Protein AF-A0A537PIK3-F1 (afdb_monomer)

Foldseek 3Di:
DLLLVLQLVLLLVLLVLLLVLLLVVLLVLLVVCLVDVVSCVVCVVVLVVLQVPDLLVCLLVLVVVDPLSVSLSVQLNSQLNSLLNVLLNVQQVPDDPVCVPCRPLRSLLSNLVSSLVSSLRSSVSNLSNLCSNLDDDSNRHLSNQLVVCVVVVVVVSNVVSVVSSVVSSVCSNVVSVVVSVVVVVVSVVVVVVPDD

Solvent-accessible surface area (backbone atoms only — not comparable to full-atom values): 9670 Å² total; per-residue (Å²): 107,75,68,58,55,44,7,43,51,45,42,49,51,41,16,52,52,9,29,51,51,9,47,54,52,14,43,53,49,20,55,50,26,73,78,29,65,68,54,31,69,66,48,47,60,56,51,50,51,60,65,70,49,57,60,76,70,47,35,54,56,36,48,73,80,34,60,62,72,57,25,23,27,49,34,1,17,58,55,6,18,47,44,16,20,54,30,24,33,50,24,51,68,71,47,66,88,88,45,78,93,50,48,73,74,67,15,43,67,34,33,39,50,12,45,37,55,11,46,50,33,1,42,51,23,24,39,48,21,33,46,62,62,70,61,89,62,87,81,32,26,37,43,29,51,29,53,53,22,56,78,67,66,38,57,72,60,20,52,53,37,49,52,52,52,52,52,49,49,51,49,45,43,50,52,36,50,48,52,40,50,60,56,47,54,58,45,53,59,58,59,61,74,67,69,130

Mean predicted aligned error: 6.46 Å

Radius of gyration: 19.17 Å; Cα contacts (8 Å, |Δi|>4): 259; chains: 1; bounding box: 60×20×53 Å

Structure (mmCIF, N/CA/C/O backbone):
data_AF-A0A537PIK3-F1
#
_entry.id   AF-A0A537PIK3-F1
#
loop_
_atom_site.group_PDB
_atom_site.id
_atom_site.type_symbol
_atom_site.label_atom_id
_atom_site.label_alt_id
_atom_site.label_comp_id
_atom_site.label_asym_id
_atom_site.label_entity_id
_atom_site.label_seq_id
_atom_site.pdbx_PDB_ins_code
_atom_site.Cartn_x
_atom_site.Cartn_y
_atom_site.Cartn_z
_atom_site.occupancy
_atom_site.B_iso_or_equiv
_atom_site.auth_seq_id
_atom_site.auth_comp_id
_atom_site.auth_asym_id
_atom_site.auth_atom_id
_atom_site.pdbx_PDB_model_num
ATOM 1 N N . TRP A 1 1 ? 5.969 -5.517 -26.245 1.00 77.56 1 TRP A N 1
ATOM 2 C CA . TRP A 1 1 ? 4.793 -6.161 -25.628 1.00 77.56 1 TRP A CA 1
ATOM 3 C C . TRP A 1 1 ? 5.127 -7.204 -24.563 1.00 77.56 1 TRP A C 1
ATOM 5 O O . TRP A 1 1 ? 4.814 -6.901 -23.420 1.00 77.56 1 TRP A O 1
ATOM 15 N N . PRO A 1 2 ? 5.811 -8.336 -24.837 1.00 82.31 2 PRO A N 1
ATOM 16 C CA . PRO A 1 2 ? 6.002 -9.407 -23.840 1.00 82.31 2 PRO A CA 1
ATOM 17 C C . PRO A 1 2 ? 6.752 -8.959 -22.575 1.00 82.31 2 PRO A C 1
ATOM 19 O O . PRO A 1 2 ? 6.420 -9.365 -21.467 1.00 82.31 2 PRO A O 1
ATOM 22 N N . VAL A 1 3 ? 7.724 -8.054 -22.725 1.00 84.62 3 VAL A N 1
ATOM 23 C CA . VAL A 1 3 ? 8.464 -7.496 -21.584 1.00 84.62 3 VAL A CA 1
ATOM 24 C C . VAL A 1 3 ? 7.579 -6.603 -20.706 1.00 84.62 3 VAL A C 1
ATOM 26 O O . VAL A 1 3 ? 7.661 -6.673 -19.488 1.00 84.62 3 VAL A O 1
ATOM 29 N N . LEU A 1 4 ? 6.712 -5.782 -21.308 1.00 86.38 4 LEU A N 1
ATOM 30 C CA . LEU A 1 4 ? 5.833 -4.877 -20.559 1.00 86.38 4 LEU A CA 1
ATOM 31 C C . LEU A 1 4 ? 4.708 -5.636 -19.851 1.00 86.38 4 LEU A C 1
ATOM 33 O O . LEU A 1 4 ? 4.373 -5.289 -18.726 1.00 86.38 4 LEU A O 1
ATOM 37 N N . SER A 1 5 ? 4.153 -6.681 -20.470 1.00 88.00 5 SER A N 1
ATOM 38 C CA . SER A 1 5 ? 3.126 -7.517 -19.839 1.00 88.00 5 SER A CA 1
ATOM 39 C C . SER A 1 5 ? 3.674 -8.320 -18.658 1.00 88.00 5 SER A C 1
ATOM 41 O O . SER A 1 5 ? 2.993 -8.439 -17.644 1.00 88.00 5 SER A O 1
ATOM 43 N N . ALA A 1 6 ? 4.908 -8.829 -18.755 1.00 89.62 6 ALA A N 1
ATOM 44 C CA . ALA A 1 6 ? 5.567 -9.501 -17.636 1.00 89.62 6 ALA A CA 1
ATOM 45 C C . ALA A 1 6 ? 5.815 -8.528 -16.472 1.00 89.62 6 ALA A C 1
ATOM 47 O O . ALA A 1 6 ? 5.437 -8.814 -15.339 1.00 89.62 6 ALA A O 1
ATOM 48 N N . SER A 1 7 ? 6.362 -7.343 -16.763 1.00 90.56 7 SER A N 1
ATOM 49 C CA . SER A 1 7 ? 6.574 -6.293 -15.761 1.00 90.56 7 SER A CA 1
ATOM 50 C C . SER A 1 7 ? 5.269 -5.818 -15.115 1.00 90.56 7 SER A C 1
ATOM 52 O O . SER A 1 7 ? 5.219 -5.637 -13.902 1.00 90.56 7 SER A O 1
ATOM 54 N N . LEU A 1 8 ? 4.199 -5.671 -15.902 1.00 92.19 8 LEU A N 1
ATOM 55 C CA . LEU A 1 8 ? 2.862 -5.343 -15.403 1.00 92.19 8 LEU A CA 1
ATOM 56 C C . LEU A 1 8 ? 2.370 -6.384 -14.399 1.00 92.19 8 LEU A C 1
ATOM 58 O O . LEU A 1 8 ? 1.875 -6.022 -13.335 1.00 92.19 8 LEU A O 1
ATOM 62 N N . LEU A 1 9 ? 2.520 -7.666 -14.727 1.00 92.69 9 LEU A N 1
ATOM 63 C CA . LEU A 1 9 ? 2.082 -8.759 -13.868 1.00 92.69 9 LEU A CA 1
ATOM 64 C C . LEU A 1 9 ? 2.849 -8.769 -12.540 1.00 92.69 9 LEU A C 1
ATOM 66 O O . LEU A 1 9 ? 2.230 -8.951 -11.495 1.00 92.69 9 LEU A O 1
ATOM 70 N N . VAL A 1 10 ? 4.159 -8.508 -12.559 1.00 92.38 10 VAL A N 1
ATOM 71 C CA . VAL A 1 10 ? 4.973 -8.398 -11.335 1.00 92.38 10 VAL A CA 1
ATOM 72 C C . VAL A 1 10 ? 4.474 -7.263 -10.438 1.00 92.38 10 VAL A C 1
ATOM 74 O O . VAL A 1 10 ? 4.205 -7.493 -9.256 1.00 92.38 10 VAL A O 1
ATOM 77 N N . THR A 1 11 ? 4.300 -6.060 -10.993 1.00 93.94 11 THR A N 1
ATOM 78 C CA . THR A 1 11 ? 3.819 -4.897 -10.230 1.00 93.94 11 THR A CA 1
ATOM 79 C C . THR A 1 11 ? 2.418 -5.142 -9.681 1.00 93.94 11 THR A C 1
ATOM 81 O O . THR A 1 11 ? 2.151 -4.867 -8.510 1.00 93.94 11 THR A O 1
ATOM 84 N N . LEU A 1 12 ? 1.526 -5.707 -10.498 1.00 95.06 12 LEU A N 1
ATOM 85 C CA . LEU A 1 12 ? 0.156 -6.011 -10.103 1.00 95.06 12 LEU A CA 1
ATOM 86 C C . LEU A 1 12 ? 0.114 -7.046 -8.974 1.00 95.06 12 LEU A C 1
ATOM 88 O O . LEU A 1 12 ? -0.538 -6.802 -7.961 1.00 95.06 12 LEU A O 1
ATOM 92 N N . LEU A 1 13 ? 0.822 -8.171 -9.111 1.00 95.12 13 LEU A N 1
ATOM 93 C CA . LEU A 1 13 ? 0.855 -9.208 -8.077 1.00 95.12 13 LEU A CA 1
ATOM 94 C C . LEU A 1 13 ? 1.421 -8.671 -6.766 1.00 95.12 13 LEU A C 1
ATOM 96 O O . LEU A 1 13 ? 0.813 -8.878 -5.719 1.00 95.12 13 LEU A O 1
ATOM 100 N N . THR A 1 14 ? 2.534 -7.939 -6.822 1.00 94.69 14 THR A N 1
ATOM 101 C CA . THR A 1 14 ? 3.166 -7.388 -5.615 1.00 94.69 14 THR A CA 1
ATOM 102 C C . THR A 1 14 ? 2.252 -6.374 -4.927 1.00 94.69 14 THR A C 1
ATOM 104 O O . THR A 1 14 ? 2.100 -6.397 -3.706 1.00 94.69 14 THR A O 1
ATOM 107 N N . THR A 1 15 ? 1.571 -5.534 -5.712 1.00 96.38 15 THR A N 1
ATOM 108 C CA . THR A 1 15 ? 0.577 -4.576 -5.208 1.00 96.38 15 THR A CA 1
ATOM 109 C C . THR A 1 15 ? -0.588 -5.289 -4.523 1.00 96.38 15 THR A C 1
ATOM 111 O O . THR A 1 15 ? -0.956 -4.931 -3.406 1.00 96.38 15 THR A O 1
ATOM 114 N N . LEU A 1 16 ? -1.156 -6.317 -5.161 1.00 96.69 16 LEU A N 1
ATOM 115 C CA . LEU A 1 16 ? -2.283 -7.075 -4.614 1.00 96.69 16 LEU A CA 1
ATOM 116 C C . LEU A 1 16 ? -1.895 -7.871 -3.364 1.00 96.69 16 LEU A C 1
ATOM 118 O O . LEU A 1 16 ? -2.670 -7.919 -2.412 1.00 96.69 16 LEU A O 1
ATOM 122 N N . GLN A 1 17 ? -0.699 -8.460 -3.333 1.00 97.50 17 GLN A N 1
ATOM 123 C CA . GLN A 1 17 ? -0.176 -9.147 -2.152 1.00 97.50 17 GLN A CA 1
ATOM 124 C C . GLN A 1 17 ? 0.041 -8.171 -0.992 1.00 97.50 17 GLN A C 1
ATOM 126 O O . GLN A 1 17 ? -0.410 -8.439 0.121 1.00 97.50 17 GLN A O 1
ATOM 131 N N . GLY A 1 18 ? 0.670 -7.020 -1.250 1.00 97.56 18 GLY A N 1
ATOM 132 C CA . GLY A 1 18 ? 0.888 -5.986 -0.235 1.00 97.56 18 GLY A CA 1
ATOM 133 C C . GLY A 1 18 ? -0.430 -5.461 0.328 1.00 97.56 18 GLY A C 1
ATOM 134 O O . GLY A 1 18 ? -0.598 -5.372 1.543 1.00 97.56 18 GLY A O 1
ATOM 135 N N . LEU A 1 19 ? -1.402 -5.215 -0.550 1.00 96.81 19 LEU A N 1
ATOM 136 C CA . LEU A 1 19 ? -2.760 -4.827 -0.187 1.00 96.81 19 LEU A CA 1
ATOM 137 C C . LEU A 1 19 ? -3.478 -5.901 0.640 1.00 96.81 19 LEU A C 1
ATOM 139 O O . LEU A 1 19 ? -4.123 -5.566 1.628 1.00 96.81 19 LEU A O 1
ATOM 143 N N . ALA A 1 20 ? -3.373 -7.180 0.273 1.00 97.12 20 ALA A N 1
ATOM 144 C CA . ALA A 1 20 ? -4.000 -8.273 1.016 1.00 97.12 20 ALA A CA 1
ATOM 145 C C . ALA A 1 20 ? -3.404 -8.418 2.427 1.00 97.12 20 ALA A C 1
ATOM 147 O O . ALA A 1 20 ? -4.143 -8.566 3.402 1.00 97.12 20 ALA A O 1
ATOM 148 N N . LEU A 1 21 ? -2.078 -8.305 2.551 1.00 97.81 21 LEU A N 1
ATOM 149 C CA . LEU A 1 21 ? -1.392 -8.291 3.845 1.00 97.81 21 LEU A CA 1
ATOM 150 C C . LEU A 1 21 ? -1.773 -7.057 4.675 1.00 97.81 21 LEU A C 1
ATOM 152 O O . LEU A 1 21 ? -1.946 -7.160 5.889 1.00 97.81 21 LEU A O 1
ATOM 156 N N . ALA A 1 22 ? -1.931 -5.898 4.034 1.00 96.81 22 ALA A N 1
ATOM 157 C CA . ALA A 1 22 ? -2.318 -4.655 4.693 1.00 96.81 22 ALA A CA 1
ATOM 158 C C . ALA A 1 22 ? -3.767 -4.719 5.178 1.00 96.81 22 ALA A C 1
ATOM 160 O O . ALA A 1 22 ? -4.051 -4.327 6.307 1.00 96.81 22 ALA A O 1
ATOM 161 N N . ALA A 1 23 ? -4.661 -5.280 4.361 1.00 95.38 23 ALA A N 1
ATOM 162 C CA . ALA A 1 23 ? -6.042 -5.560 4.718 1.00 95.38 23 ALA A CA 1
ATOM 163 C C . ALA A 1 23 ? -6.105 -6.478 5.944 1.00 95.38 23 ALA A C 1
ATOM 165 O O . ALA A 1 23 ? -6.677 -6.104 6.964 1.00 95.38 23 ALA A O 1
ATOM 166 N N . GLY A 1 24 ? -5.464 -7.649 5.875 1.00 95.19 24 GLY A N 1
ATOM 167 C CA . GLY A 1 24 ? -5.465 -8.619 6.970 1.00 95.19 24 GLY A CA 1
ATOM 168 C C . GLY A 1 24 ? -4.851 -8.061 8.255 1.00 95.19 24 GLY A C 1
ATOM 169 O O . GLY A 1 24 ? -5.490 -8.092 9.306 1.00 95.19 24 GLY A O 1
ATOM 170 N N . GLY A 1 25 ? -3.640 -7.507 8.172 1.00 94.69 25 GLY A N 1
ATOM 171 C CA . GLY A 1 25 ? -2.924 -6.972 9.331 1.00 94.69 25 GLY A CA 1
ATOM 172 C C . GLY A 1 25 ? -3.584 -5.727 9.927 1.00 94.69 25 GLY A C 1
ATOM 173 O O . GLY A 1 25 ? -3.728 -5.635 11.144 1.00 94.69 25 GLY A O 1
ATOM 174 N N . GLY A 1 26 ? -4.017 -4.786 9.085 1.00 94.25 26 GLY A N 1
ATOM 175 C CA . GLY A 1 26 ? -4.655 -3.543 9.520 1.00 94.25 26 GLY A CA 1
ATOM 176 C C . GLY A 1 26 ? -6.010 -3.789 10.178 1.00 94.25 26 GLY A C 1
ATOM 177 O O . GLY A 1 26 ? -6.278 -3.238 11.242 1.00 94.25 26 GLY A O 1
ATOM 178 N N . ILE A 1 27 ? -6.837 -4.672 9.604 1.00 92.88 27 ILE A N 1
ATOM 179 C CA . ILE A 1 27 ? -8.132 -5.047 10.191 1.00 92.88 27 ILE A CA 1
ATOM 180 C C . ILE A 1 27 ? -7.932 -5.801 11.508 1.00 92.88 27 ILE A C 1
ATOM 182 O O . ILE A 1 27 ? -8.593 -5.486 12.496 1.00 92.88 27 ILE A O 1
ATOM 186 N N . ALA A 1 28 ? -7.016 -6.775 11.548 1.00 91.94 28 ALA A N 1
ATOM 187 C CA . ALA A 1 28 ? -6.745 -7.538 12.765 1.00 91.94 28 ALA A CA 1
ATOM 188 C C . ALA A 1 28 ? -6.270 -6.631 13.911 1.00 91.94 28 ALA A C 1
ATOM 190 O O . ALA A 1 28 ? -6.763 -6.746 15.034 1.00 91.94 28 ALA A O 1
ATOM 191 N N . LEU A 1 29 ? -5.360 -5.695 13.623 1.00 91.44 29 LEU A N 1
ATOM 192 C CA . LEU A 1 29 ? -4.857 -4.767 14.629 1.00 91.44 29 LEU A CA 1
ATOM 193 C C . LEU A 1 29 ? -5.918 -3.738 15.056 1.00 91.44 29 LEU A C 1
ATOM 195 O O . LEU A 1 29 ? -6.024 -3.448 16.243 1.00 91.44 29 LEU A O 1
ATOM 199 N N . ALA A 1 30 ? -6.758 -3.253 14.137 1.00 90.69 30 ALA A N 1
ATOM 200 C CA . ALA A 1 30 ? -7.882 -2.375 14.473 1.00 90.69 30 ALA A CA 1
ATOM 201 C C . ALA A 1 30 ? -8.886 -3.049 15.424 1.00 90.69 30 ALA A C 1
ATOM 203 O O . ALA A 1 30 ? -9.362 -2.440 16.381 1.00 90.69 30 ALA A O 1
ATOM 204 N N . ILE A 1 31 ? -9.177 -4.334 15.195 1.00 88.50 31 ILE A N 1
ATOM 205 C CA . ILE A 1 31 ? -10.024 -5.137 16.087 1.00 88.50 31 ILE A CA 1
ATOM 206 C C . ILE A 1 31 ? -9.378 -5.284 17.473 1.00 88.50 31 ILE A C 1
ATOM 208 O O . ILE A 1 31 ? -10.086 -5.270 18.481 1.00 88.50 31 ILE A O 1
ATOM 212 N N . LEU A 1 32 ? -8.049 -5.412 17.541 1.00 88.56 32 LEU A N 1
ATOM 213 C CA . LEU A 1 32 ? -7.320 -5.459 18.809 1.00 88.56 32 LEU A CA 1
ATOM 214 C C . LEU A 1 32 ? -7.350 -4.106 19.543 1.00 88.56 32 LEU A C 1
ATOM 216 O O . LEU A 1 32 ? -7.489 -4.089 20.764 1.00 88.56 32 LEU A O 1
ATOM 220 N N . PHE A 1 33 ? -7.271 -2.986 18.814 1.00 89.00 33 PHE A N 1
ATOM 221 C CA . PHE A 1 33 ? -7.379 -1.634 19.382 1.00 89.00 33 PHE A CA 1
ATOM 222 C C . PHE A 1 33 ? -8.754 -1.394 20.000 1.00 89.00 33 PHE A C 1
ATOM 224 O O . PHE A 1 33 ? -8.828 -0.923 21.130 1.00 89.00 33 PHE A O 1
ATOM 231 N N . ASN A 1 34 ? -9.827 -1.806 19.315 1.00 85.62 34 ASN A N 1
ATOM 232 C CA . ASN A 1 34 ? -11.184 -1.717 19.860 1.00 85.62 34 ASN A CA 1
ATOM 233 C C . ASN A 1 34 ? -11.304 -2.484 21.195 1.00 85.62 34 ASN A C 1
ATOM 235 O O . ASN A 1 34 ? -11.843 -1.969 22.170 1.00 85.62 34 ASN A O 1
ATOM 239 N N . GLN A 1 35 ? -10.722 -3.684 21.287 1.00 85.75 35 GLN A N 1
ATOM 240 C CA . GLN A 1 35 ? -10.798 -4.493 22.510 1.00 85.75 35 GLN A CA 1
ATOM 241 C C . GLN A 1 35 ? -10.006 -3.919 23.694 1.00 85.75 35 GLN A C 1
ATOM 243 O O . GLN A 1 35 ? -10.331 -4.221 24.842 1.00 85.75 35 GLN A O 1
ATOM 248 N N . SER A 1 36 ? -8.955 -3.128 23.455 1.00 87.06 36 SER A N 1
ATOM 249 C CA . SER A 1 36 ? -8.110 -2.595 24.525 1.00 87.06 36 SER A CA 1
ATOM 250 C C . SER A 1 36 ? -7.565 -1.210 24.201 1.00 87.06 36 SER A C 1
ATOM 252 O O . SER A 1 36 ? -6.616 -1.054 23.428 1.00 87.06 36 SER A O 1
ATOM 254 N N . ARG A 1 37 ? -8.076 -0.208 24.927 1.00 84.50 37 ARG A N 1
ATOM 255 C CA . ARG A 1 37 ? -7.582 1.177 24.859 1.00 84.50 37 ARG A CA 1
ATOM 256 C C . ARG A 1 37 ? -6.090 1.285 25.180 1.00 84.50 37 ARG A C 1
ATOM 258 O O . ARG A 1 37 ? -5.409 2.135 24.624 1.00 84.50 37 ARG A O 1
ATOM 265 N N . LEU A 1 38 ? -5.552 0.418 26.044 1.00 88.69 38 LEU A N 1
ATOM 266 C CA . LEU A 1 38 ? -4.115 0.413 26.352 1.00 88.69 38 LEU A CA 1
ATOM 267 C C . LEU A 1 38 ? -3.274 -0.005 25.144 1.00 88.69 38 LEU A C 1
ATOM 269 O O . LEU A 1 38 ? -2.219 0.581 24.901 1.00 88.69 38 LEU A O 1
ATOM 273 N N . VAL A 1 39 ? -3.739 -0.998 24.382 1.00 89.50 39 VAL A N 1
ATOM 274 C CA . VAL A 1 39 ? -3.049 -1.450 23.168 1.00 89.50 39 VAL A CA 1
ATOM 275 C C . VAL A 1 39 ? -3.133 -0.375 22.092 1.00 89.50 39 VAL A C 1
ATOM 277 O O . VAL A 1 39 ? -2.117 -0.074 21.469 1.00 89.50 39 VAL A O 1
ATOM 280 N N . GLU A 1 40 ? -4.302 0.247 21.930 1.00 90.38 40 GLU A N 1
ATOM 281 C CA . GLU A 1 40 ? -4.490 1.389 21.033 1.00 90.38 40 GLU A CA 1
ATOM 282 C C . GLU A 1 40 ? -3.513 2.522 21.370 1.00 90.38 40 GLU A C 1
ATOM 284 O O . GLU A 1 40 ? -2.681 2.873 20.536 1.00 90.38 40 GLU A O 1
ATOM 289 N N . TYR A 1 41 ? -3.516 3.035 22.605 1.00 89.50 41 TYR A N 1
ATOM 290 C CA . TYR A 1 41 ? -2.621 4.128 23.004 1.00 89.50 41 TYR A CA 1
ATOM 291 C C . TYR A 1 41 ? -1.134 3.786 22.852 1.00 89.50 41 TYR A C 1
ATOM 293 O O . TYR A 1 41 ? -0.336 4.667 22.537 1.00 89.50 41 TYR A O 1
ATOM 301 N N . SER A 1 42 ? -0.760 2.521 23.055 1.00 92.50 42 SER A N 1
ATOM 302 C CA . SER A 1 42 ? 0.639 2.086 22.975 1.00 92.50 42 SER A CA 1
ATOM 303 C C . SER A 1 42 ? 1.114 1.893 21.535 1.00 92.50 42 SER A C 1
ATOM 305 O O . SER A 1 42 ? 2.245 2.247 21.215 1.00 92.50 42 SER A O 1
ATOM 307 N N . LEU A 1 43 ? 0.277 1.330 20.657 1.00 90.75 43 LEU A N 1
ATOM 308 C CA . LEU A 1 43 ? 0.665 0.963 19.290 1.00 90.75 43 LEU A CA 1
ATOM 309 C C . LEU A 1 43 ? 0.335 2.034 18.243 1.00 90.75 43 LEU A C 1
ATOM 311 O O . LEU A 1 43 ? 1.004 2.101 17.209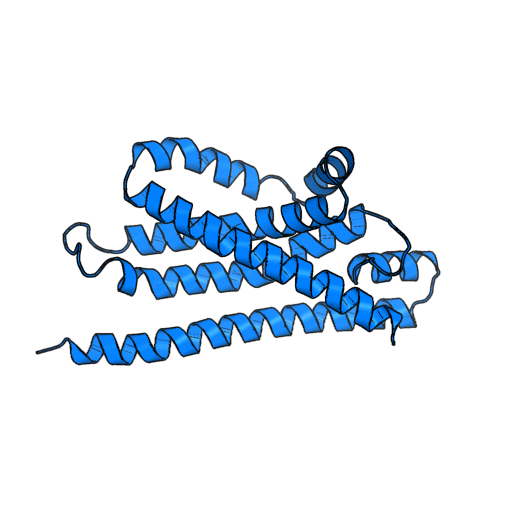 1.00 90.75 43 LEU A O 1
ATOM 315 N N . TYR A 1 44 ? -0.648 2.898 18.503 1.00 88.06 44 TYR A N 1
ATOM 316 C CA . TYR A 1 44 ? -1.047 3.960 17.578 1.00 88.06 44 TYR A CA 1
ATOM 317 C C . TYR A 1 44 ? 0.102 4.917 17.197 1.00 88.06 44 TYR A C 1
ATOM 319 O O . TYR A 1 44 ? 0.252 5.197 16.005 1.00 88.06 44 TYR A O 1
ATOM 327 N N . PRO A 1 45 ? 0.985 5.360 18.121 1.00 91.12 45 PRO A N 1
ATOM 328 C CA . PRO A 1 45 ? 2.132 6.196 17.763 1.00 91.12 45 PRO A CA 1
ATOM 329 C C . PRO A 1 45 ? 3.060 5.543 16.732 1.00 91.12 45 PRO A C 1
ATOM 331 O O . PRO A 1 45 ? 3.510 6.209 15.803 1.00 91.12 45 PRO A O 1
ATOM 334 N N . TYR A 1 46 ? 3.304 4.233 16.838 1.00 90.69 46 TYR A N 1
ATOM 335 C CA . TYR A 1 46 ? 4.142 3.506 15.881 1.00 90.69 46 TYR A CA 1
ATOM 336 C C . TYR A 1 46 ? 3.501 3.436 14.493 1.00 90.69 46 TYR A C 1
ATOM 338 O O . TYR A 1 46 ? 4.197 3.597 13.490 1.00 90.69 46 TYR A O 1
ATOM 346 N N . ALA A 1 47 ? 2.178 3.261 14.422 1.00 88.25 47 ALA A N 1
ATOM 347 C CA . ALA A 1 47 ? 1.452 3.299 13.155 1.00 88.25 47 ALA A CA 1
ATOM 348 C C . ALA A 1 47 ? 1.550 4.682 12.482 1.00 88.25 47 ALA A C 1
ATOM 350 O O . ALA A 1 47 ? 1.754 4.766 11.271 1.00 88.25 47 ALA A O 1
ATOM 351 N N . VAL A 1 48 ? 1.470 5.764 13.264 1.00 89.50 48 VAL A N 1
ATOM 352 C CA . VAL A 1 48 ? 1.645 7.137 12.762 1.00 89.50 48 VAL A CA 1
ATOM 353 C C . VAL A 1 48 ? 3.079 7.381 12.286 1.00 89.50 48 VAL A C 1
ATOM 355 O O . VAL A 1 48 ? 3.268 7.925 11.200 1.00 89.50 48 VAL A O 1
ATOM 358 N N . ILE A 1 49 ? 4.091 6.948 13.044 1.00 91.75 49 ILE A N 1
ATOM 359 C CA . ILE A 1 49 ? 5.505 7.060 12.639 1.00 91.75 49 ILE A CA 1
ATOM 360 C C . ILE A 1 49 ? 5.727 6.369 11.292 1.00 91.75 49 ILE A C 1
ATOM 362 O O . ILE A 1 49 ? 6.355 6.939 10.397 1.00 91.75 49 ILE A O 1
ATOM 366 N N . LEU A 1 50 ? 5.173 5.167 11.130 1.00 87.31 50 LEU A N 1
ATOM 367 C CA . LEU A 1 50 ? 5.280 4.402 9.894 1.00 87.31 50 LEU A CA 1
ATOM 368 C C . LEU A 1 50 ? 4.652 5.141 8.695 1.00 87.31 50 LEU A C 1
ATOM 370 O O . LEU A 1 50 ? 5.218 5.114 7.607 1.00 87.31 50 LEU A O 1
ATOM 374 N N . GLN A 1 51 ? 3.530 5.839 8.901 1.00 88.38 51 GLN A N 1
ATOM 375 C CA . GLN A 1 51 ? 2.848 6.624 7.864 1.00 88.38 51 GLN A CA 1
ATOM 376 C C . GLN A 1 51 ? 3.569 7.932 7.508 1.00 88.38 51 GLN A C 1
ATOM 378 O O . GLN A 1 51 ? 3.557 8.351 6.350 1.00 88.38 51 GLN A O 1
ATOM 383 N N . VAL A 1 52 ? 4.135 8.617 8.502 1.00 91.00 52 VAL A N 1
ATOM 384 C CA . VAL A 1 52 ? 4.807 9.912 8.301 1.00 91.00 52 VAL A CA 1
ATOM 385 C C . VAL A 1 52 ? 6.187 9.722 7.676 1.00 91.00 52 VAL A C 1
ATOM 387 O O . VAL A 1 52 ? 6.665 10.604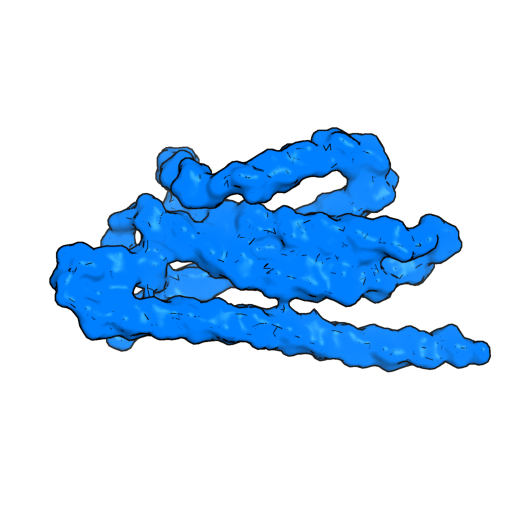 6.962 1.00 91.00 52 VAL A O 1
ATOM 390 N N . THR A 1 53 ? 6.824 8.572 7.906 1.00 92.50 53 THR A N 1
ATOM 391 C CA . THR A 1 53 ? 8.135 8.281 7.327 1.00 92.50 53 THR A CA 1
ATOM 392 C C . THR A 1 53 ? 8.002 8.078 5.811 1.00 92.50 53 THR A C 1
ATOM 394 O O . THR A 1 53 ? 7.306 7.160 5.374 1.00 92.50 53 THR A O 1
ATOM 397 N N . PRO A 1 54 ? 8.666 8.896 4.971 1.00 93.25 54 PRO A N 1
ATOM 398 C CA . PRO A 1 54 ? 8.527 8.793 3.524 1.00 93.25 54 PRO A CA 1
ATOM 399 C C . PRO A 1 54 ? 8.998 7.432 3.009 1.00 93.25 54 PRO A C 1
ATOM 401 O O . PRO A 1 54 ? 10.160 7.059 3.187 1.00 93.25 54 PRO A O 1
ATOM 404 N N . ILE A 1 55 ? 8.127 6.711 2.296 1.00 92.88 55 ILE A N 1
ATOM 405 C CA . ILE A 1 55 ? 8.466 5.373 1.791 1.00 92.88 55 ILE A CA 1
ATOM 406 C C . ILE A 1 55 ? 9.661 5.390 0.831 1.00 92.88 55 ILE A C 1
ATOM 408 O O . ILE A 1 55 ? 10.451 4.453 0.809 1.00 92.88 55 ILE A O 1
ATOM 412 N N . VAL A 1 56 ? 9.853 6.492 0.099 1.00 92.19 56 VAL A N 1
ATOM 413 C CA . VAL A 1 56 ? 11.013 6.697 -0.781 1.00 92.19 56 VAL A CA 1
ATOM 414 C C . VAL A 1 56 ? 12.343 6.706 -0.024 1.00 92.19 56 VAL A C 1
ATOM 416 O O . VAL A 1 56 ? 13.355 6.293 -0.579 1.00 92.19 56 VAL A O 1
ATOM 419 N N . ALA A 1 57 ? 12.343 7.119 1.246 1.00 92.94 57 ALA A N 1
ATOM 420 C CA . ALA A 1 57 ? 13.528 7.086 2.099 1.00 92.94 57 ALA A CA 1
ATOM 421 C C . ALA A 1 57 ? 13.744 5.701 2.734 1.00 92.94 57 ALA A C 1
ATOM 423 O O . ALA A 1 57 ? 14.883 5.285 2.931 1.00 92.94 57 ALA A O 1
ATOM 424 N N . ILE A 1 58 ? 12.663 4.970 3.029 1.00 92.06 58 ILE A N 1
ATOM 425 C CA . ILE A 1 58 ? 12.725 3.630 3.634 1.00 92.06 58 ILE A CA 1
ATOM 426 C C . ILE A 1 58 ? 13.088 2.551 2.603 1.00 92.06 58 ILE A C 1
ATOM 428 O O . ILE A 1 58 ? 13.826 1.622 2.928 1.00 92.06 58 ILE A O 1
ATOM 432 N N . ALA A 1 59 ? 12.582 2.647 1.371 1.00 93.00 59 ALA A N 1
ATOM 433 C CA . ALA A 1 59 ? 12.717 1.591 0.369 1.00 93.00 59 ALA A CA 1
ATOM 434 C C . ALA A 1 59 ? 14.177 1.153 0.111 1.00 93.00 59 ALA A C 1
ATOM 436 O O . ALA A 1 59 ? 14.425 -0.055 0.123 1.00 93.00 59 ALA A O 1
ATOM 437 N N . PRO A 1 60 ? 15.165 2.065 -0.036 1.00 91.56 60 PRO A N 1
ATOM 438 C CA . PRO A 1 60 ? 16.569 1.676 -0.177 1.00 91.56 60 PRO A CA 1
ATOM 439 C C . PRO A 1 60 ? 17.112 0.912 1.034 1.00 91.56 60 PRO A C 1
ATOM 441 O O . PRO A 1 60 ? 17.859 -0.045 0.863 1.00 91.56 60 PRO A O 1
ATOM 444 N N . LEU A 1 61 ? 16.717 1.290 2.255 1.00 93.50 61 LEU A N 1
ATOM 445 C CA . LEU A 1 61 ? 17.134 0.581 3.466 1.00 93.50 61 LEU A CA 1
ATOM 446 C C . LEU A 1 61 ? 16.572 -0.840 3.479 1.00 93.50 61 LEU A C 1
ATOM 448 O O . LEU A 1 61 ? 17.311 -1.788 3.723 1.00 93.50 61 LEU A O 1
ATOM 452 N N . LEU A 1 62 ? 15.289 -1.013 3.147 1.00 94.06 62 LEU A N 1
ATOM 453 C CA . LEU A 1 62 ? 14.689 -2.347 3.064 1.00 94.06 62 LEU A CA 1
ATOM 454 C C . LEU A 1 62 ? 15.404 -3.227 2.035 1.00 94.06 62 LEU A C 1
ATOM 456 O O . LEU A 1 62 ? 15.607 -4.402 2.304 1.00 94.06 62 LEU A O 1
ATOM 460 N N . LEU A 1 63 ? 15.847 -2.670 0.908 1.00 91.50 63 LEU A N 1
ATOM 461 C CA . LEU A 1 63 ? 16.602 -3.407 -0.113 1.00 91.50 63 LEU A CA 1
ATOM 462 C C . LEU A 1 63 ? 18.003 -3.852 0.340 1.00 91.50 63 LEU A C 1
ATOM 464 O O . LEU A 1 63 ? 18.547 -4.789 -0.238 1.00 91.50 63 LEU A O 1
ATOM 468 N N . ILE A 1 64 ? 18.584 -3.213 1.361 1.00 92.88 64 ILE A N 1
ATOM 469 C CA . ILE A 1 64 ? 19.855 -3.644 1.965 1.00 92.88 64 ILE A CA 1
ATOM 470 C C . ILE A 1 64 ? 19.636 -4.869 2.862 1.00 92.88 64 ILE A C 1
ATOM 472 O O . ILE A 1 64 ? 20.457 -5.784 2.871 1.00 92.88 64 ILE A O 1
ATOM 476 N N . TYR A 1 65 ? 18.540 -4.887 3.625 1.00 94.31 65 TYR A N 1
ATOM 477 C CA . TYR A 1 65 ? 18.290 -5.913 4.645 1.00 94.31 65 TYR A CA 1
ATOM 478 C C . TYR A 1 65 ? 17.419 -7.082 4.165 1.00 94.31 65 TYR A C 1
ATOM 480 O O . TYR A 1 65 ? 17.468 -8.160 4.755 1.00 94.31 65 TYR A O 1
ATOM 488 N N . LEU A 1 66 ? 16.604 -6.884 3.128 1.00 93.75 66 LEU A N 1
ATOM 489 C CA . LEU A 1 66 ? 15.639 -7.858 2.620 1.00 93.75 66 LEU A CA 1
ATOM 490 C C . LEU A 1 66 ? 15.919 -8.192 1.152 1.00 93.75 66 LEU A C 1
ATOM 492 O O . LEU A 1 66 ? 16.382 -7.341 0.390 1.00 93.75 66 LEU A O 1
ATOM 496 N N . PRO A 1 67 ? 15.554 -9.405 0.702 1.00 91.56 67 PRO A N 1
ATOM 497 C CA . PRO A 1 67 ? 15.565 -9.714 -0.718 1.00 91.56 67 PRO A CA 1
ATOM 498 C C . PRO A 1 67 ? 14.581 -8.800 -1.457 1.00 91.56 67 PRO A C 1
ATOM 500 O O . PRO A 1 67 ? 13.516 -8.465 -0.936 1.00 91.56 67 PRO A O 1
ATOM 503 N N . GLN A 1 68 ? 14.907 -8.447 -2.701 1.00 89.12 68 GLN A N 1
ATOM 504 C CA . GLN A 1 68 ? 14.177 -7.442 -3.480 1.00 89.12 68 GLN A CA 1
ATOM 505 C C . GLN A 1 68 ? 12.653 -7.636 -3.476 1.00 89.12 68 GLN A C 1
ATOM 507 O O . GLN A 1 68 ? 11.916 -6.685 -3.236 1.00 89.12 6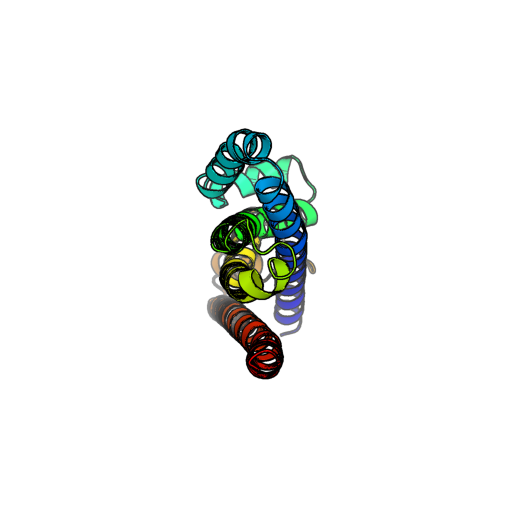8 GLN A O 1
ATOM 512 N N . GLN A 1 69 ? 12.173 -8.861 -3.705 1.00 90.06 69 GLN A N 1
ATOM 513 C CA . GLN A 1 69 ? 10.734 -9.150 -3.725 1.00 90.06 69 GLN A CA 1
ATOM 514 C C . GLN A 1 69 ? 10.071 -8.838 -2.376 1.00 90.06 69 GLN A C 1
ATOM 516 O O . GLN A 1 69 ? 9.008 -8.224 -2.340 1.00 90.06 69 GLN A O 1
ATOM 521 N N . ALA A 1 70 ? 10.722 -9.198 -1.266 1.00 93.75 70 ALA A N 1
ATOM 522 C CA . ALA A 1 70 ? 10.220 -8.912 0.073 1.00 93.75 70 ALA A CA 1
ATOM 523 C C . ALA A 1 70 ? 10.294 -7.416 0.404 1.00 93.75 70 ALA A C 1
ATOM 525 O O . ALA A 1 70 ? 9.379 -6.900 1.036 1.00 93.75 70 ALA A O 1
ATOM 526 N N . ALA A 1 71 ? 11.331 -6.706 -0.050 1.00 94.12 71 ALA A N 1
ATOM 527 C CA . ALA A 1 71 ? 11.452 -5.262 0.146 1.00 94.12 71 ALA A CA 1
ATOM 528 C C . ALA A 1 71 ? 10.342 -4.485 -0.585 1.00 94.12 71 ALA A C 1
ATOM 530 O O . ALA A 1 71 ? 9.701 -3.622 0.015 1.00 94.12 71 ALA A O 1
ATOM 531 N N . VAL A 1 72 ? 10.064 -4.820 -1.852 1.00 94.44 72 VAL A N 1
ATOM 532 C CA . VAL A 1 72 ? 8.976 -4.193 -2.628 1.00 94.44 72 VAL A CA 1
ATOM 533 C C . VAL A 1 72 ? 7.615 -4.521 -2.014 1.00 94.44 72 VAL A C 1
ATOM 535 O O . VAL A 1 72 ? 6.791 -3.622 -1.830 1.00 94.44 72 VAL A O 1
ATOM 538 N N . LEU A 1 73 ? 7.396 -5.782 -1.628 1.00 96.06 73 LEU A N 1
ATOM 539 C CA . LEU A 1 73 ? 6.178 -6.208 -0.940 1.00 96.06 73 LEU A CA 1
ATOM 540 C C . LEU A 1 73 ? 5.985 -5.474 0.393 1.00 96.06 73 LEU A C 1
ATOM 542 O O . LEU A 1 73 ? 4.887 -4.997 0.675 1.00 96.06 73 LEU A O 1
ATOM 546 N N . ALA A 1 74 ? 7.047 -5.345 1.192 1.00 96.19 74 ALA A N 1
ATOM 547 C CA . ALA A 1 74 ? 7.023 -4.616 2.454 1.00 96.19 74 ALA A CA 1
ATOM 548 C C . ALA A 1 74 ? 6.682 -3.140 2.234 1.00 96.19 74 ALA A C 1
ATOM 550 O O . ALA A 1 74 ? 5.882 -2.593 2.984 1.00 96.19 74 ALA A O 1
ATOM 551 N N . CYS A 1 75 ? 7.208 -2.508 1.182 1.00 95.81 75 CYS A N 1
ATOM 552 C CA . CYS A 1 75 ? 6.857 -1.127 0.860 1.00 95.81 75 CYS A CA 1
ATOM 553 C C . CYS A 1 75 ? 5.380 -0.976 0.489 1.00 95.81 75 CYS A C 1
ATOM 555 O O . CYS A 1 75 ? 4.704 -0.094 1.014 1.00 95.81 75 CYS A O 1
ATOM 557 N N . ALA A 1 76 ? 4.861 -1.851 -0.376 1.00 96.88 76 ALA A N 1
ATOM 558 C CA . ALA A 1 76 ? 3.442 -1.858 -0.728 1.00 96.88 76 ALA A CA 1
ATOM 559 C C . ALA A 1 76 ? 2.554 -2.061 0.512 1.00 96.88 76 ALA A C 1
ATOM 561 O O . ALA A 1 76 ? 1.566 -1.350 0.695 1.00 96.88 76 ALA A O 1
ATOM 562 N N . TRP A 1 77 ? 2.940 -2.993 1.387 1.00 97.19 77 TRP A N 1
ATOM 563 C CA . TRP A 1 77 ? 2.255 -3.270 2.645 1.00 97.19 77 TRP A CA 1
ATOM 564 C C . TRP A 1 77 ? 2.264 -2.065 3.594 1.00 97.19 77 TRP A C 1
ATOM 566 O O . TRP A 1 77 ? 1.197 -1.647 4.031 1.00 97.19 77 TRP A O 1
ATOM 576 N N . ILE A 1 78 ? 3.433 -1.474 3.867 1.00 95.38 78 ILE A N 1
ATOM 577 C CA . ILE A 1 78 ? 3.612 -0.345 4.797 1.00 95.38 78 ILE A CA 1
ATOM 578 C C . ILE A 1 78 ? 2.678 0.817 4.447 1.00 95.38 78 ILE A C 1
ATOM 580 O O . ILE A 1 78 ? 1.955 1.316 5.308 1.00 95.38 78 ILE A O 1
ATOM 584 N N . VAL A 1 79 ? 2.668 1.229 3.177 1.00 95.38 79 VAL A N 1
ATOM 585 C CA . VAL A 1 79 ? 1.897 2.403 2.736 1.00 95.38 79 VAL A CA 1
ATOM 586 C C . VAL A 1 79 ? 0.393 2.100 2.721 1.00 95.38 79 VAL A C 1
ATOM 588 O O . VAL A 1 79 ? -0.427 2.969 3.016 1.00 95.38 79 VAL A O 1
ATOM 591 N N . ALA A 1 80 ? 0.007 0.863 2.407 1.00 96.50 80 ALA A N 1
ATOM 592 C CA . ALA A 1 80 ? -1.392 0.441 2.394 1.00 96.50 80 ALA A CA 1
ATOM 593 C C . ALA A 1 80 ? -1.955 0.158 3.797 1.00 96.50 80 ALA A C 1
ATOM 595 O O . ALA A 1 80 ? -3.159 0.285 4.018 1.00 96.50 80 ALA A O 1
ATOM 596 N N . PHE A 1 81 ? -1.103 -0.226 4.746 1.00 95.69 81 PHE A N 1
ATOM 597 C CA . PHE A 1 81 ? -1.489 -0.687 6.077 1.00 95.69 81 PHE A CA 1
ATOM 598 C C . PHE A 1 81 ? -2.207 0.387 6.896 1.00 95.69 81 PHE A C 1
ATOM 600 O O . PHE A 1 81 ? -3.268 0.128 7.465 1.00 95.69 81 PHE A O 1
ATOM 607 N N . PHE A 1 82 ? -1.655 1.598 6.947 1.00 93.06 82 PHE A N 1
ATOM 608 C CA . PHE A 1 82 ? -2.173 2.643 7.827 1.00 93.06 82 PHE A CA 1
ATOM 609 C C . PHE A 1 82 ? -3.595 3.111 7.466 1.00 93.06 82 PHE A C 1
ATOM 611 O O . PHE A 1 82 ? -4.432 3.149 8.368 1.00 93.06 82 PHE A O 1
ATOM 618 N N . PRO A 1 83 ? -3.945 3.399 6.194 1.00 93.44 83 PRO A N 1
ATOM 619 C CA . PRO A 1 83 ? -5.326 3.709 5.825 1.00 93.44 83 PRO A CA 1
ATOM 620 C C . PRO A 1 83 ? -6.316 2.606 6.209 1.00 93.44 83 PRO A C 1
ATOM 622 O O . PRO A 1 83 ? -7.419 2.923 6.655 1.00 93.44 83 PRO A O 1
ATOM 625 N N . VAL A 1 84 ? -5.940 1.328 6.062 1.00 95.38 84 VAL A N 1
ATOM 626 C CA . VAL A 1 84 ? -6.789 0.202 6.484 1.00 95.38 84 VAL A CA 1
ATOM 627 C C . VAL A 1 84 ? -6.990 0.232 7.995 1.00 95.38 84 VAL A C 1
ATOM 629 O O . VAL A 1 84 ? -8.135 0.199 8.446 1.00 95.38 84 VAL A O 1
ATOM 632 N N . LEU A 1 85 ? -5.900 0.311 8.763 1.00 94.25 85 LEU A N 1
ATOM 633 C CA . LEU A 1 85 ? -5.933 0.359 10.224 1.00 94.25 85 LEU A CA 1
ATOM 634 C C . LEU A 1 85 ? -6.793 1.531 10.709 1.00 94.25 85 LEU A C 1
ATOM 636 O O . LEU A 1 85 ? -7.773 1.320 11.414 1.00 94.25 85 LEU A O 1
ATOM 640 N N . ALA A 1 86 ? -6.472 2.753 10.280 1.00 92.00 86 ALA A N 1
ATOM 641 C CA . ALA A 1 86 ? -7.119 3.972 10.750 1.00 92.00 86 ALA A CA 1
ATOM 642 C C . ALA A 1 86 ? -8.621 3.993 10.432 1.00 92.00 86 ALA A C 1
ATOM 644 O O . ALA A 1 86 ? -9.431 4.230 11.325 1.00 92.00 86 ALA A O 1
ATOM 645 N N . ASN A 1 87 ? -9.018 3.694 9.190 1.00 92.50 87 ASN A N 1
ATOM 646 C CA . ASN A 1 87 ? -10.437 3.699 8.824 1.00 92.50 87 ASN A CA 1
ATOM 647 C C . ASN A 1 87 ? -11.208 2.559 9.498 1.00 92.50 87 ASN A C 1
ATOM 649 O O . ASN A 1 87 ? -12.357 2.753 9.886 1.00 92.50 87 ASN A O 1
ATOM 653 N N . THR A 1 88 ? -10.587 1.390 9.678 1.00 91.81 88 THR A N 1
ATOM 654 C CA . THR A 1 88 ? -11.235 0.284 10.392 1.00 91.81 88 THR A CA 1
ATOM 655 C C . THR A 1 88 ? -11.434 0.632 11.864 1.00 91.81 88 THR A C 1
ATOM 657 O O . THR A 1 88 ? -12.539 0.460 12.367 1.00 91.81 88 THR A O 1
ATOM 660 N N . THR A 1 89 ? -10.420 1.181 12.539 1.00 89.75 89 THR A N 1
ATOM 661 C CA . THR A 1 89 ? -10.530 1.629 13.936 1.00 89.75 89 THR A CA 1
ATOM 662 C C . THR A 1 89 ? -11.591 2.719 14.089 1.00 89.75 89 THR A C 1
ATOM 664 O O . THR A 1 89 ? -12.417 2.638 14.992 1.00 89.75 89 THR A O 1
ATOM 667 N N . LEU A 1 90 ? -11.641 3.697 13.177 1.00 88.50 90 LEU A N 1
ATOM 668 C CA . LEU A 1 90 ? -12.679 4.736 13.185 1.00 88.50 90 LEU A CA 1
ATOM 669 C C . LEU A 1 90 ? -14.086 4.153 13.010 1.00 88.50 90 LEU A C 1
ATOM 671 O O . LEU A 1 90 ? -14.986 4.504 13.769 1.00 88.50 90 LEU A O 1
ATOM 675 N N . GLY A 1 91 ? -14.277 3.236 12.058 1.00 87.38 91 GLY A N 1
ATOM 676 C CA . GLY A 1 91 ? -15.565 2.573 11.859 1.00 87.38 91 GLY A CA 1
ATOM 677 C C . GLY A 1 91 ? -15.988 1.751 13.071 1.00 87.38 91 GLY A C 1
ATOM 678 O O . GLY A 1 91 ? -17.137 1.819 13.491 1.00 87.38 91 GLY A O 1
ATOM 679 N N . LEU A 1 92 ? -15.045 1.032 13.676 1.00 85.88 92 LEU A N 1
ATOM 680 C CA . LEU A 1 92 ? -15.264 0.250 14.888 1.00 85.88 92 LEU A CA 1
ATOM 681 C C . LEU A 1 92 ? -15.625 1.124 16.102 1.00 85.88 92 LEU A C 1
ATOM 683 O O . LEU A 1 92 ? -16.522 0.758 16.855 1.00 85.88 92 LEU A O 1
ATOM 687 N N . ASN A 1 93 ? -14.974 2.279 16.261 1.00 83.00 93 ASN A N 1
ATOM 688 C CA . ASN A 1 93 ? -15.222 3.216 17.361 1.00 83.00 93 ASN A CA 1
ATOM 689 C C . ASN A 1 93 ? -16.493 4.065 17.167 1.00 83.00 93 ASN A C 1
ATOM 691 O O . ASN A 1 93 ? -17.021 4.590 18.143 1.00 83.00 93 ASN A O 1
ATOM 695 N N . SER A 1 94 ? -16.982 4.214 15.929 1.00 76.94 94 SER A N 1
ATOM 696 C CA . SER A 1 94 ? -18.213 4.963 15.618 1.00 76.94 94 SER A CA 1
ATOM 697 C C . SER A 1 94 ? -19.512 4.250 16.012 1.00 76.94 94 SER A C 1
ATOM 699 O O . SER A 1 94 ? -20.573 4.869 16.011 1.00 76.94 94 SER A O 1
ATOM 701 N N . VAL A 1 95 ? -19.444 2.959 16.345 1.00 69.25 95 VAL A N 1
ATOM 702 C CA . VAL A 1 95 ? -20.596 2.168 16.787 1.00 69.25 95 VAL A CA 1
ATOM 703 C C . VAL A 1 95 ? -20.673 2.236 18.313 1.00 69.25 95 VAL A C 1
ATOM 705 O O . VAL A 1 95 ? -19.678 1.986 18.995 1.00 69.25 95 VAL A O 1
ATOM 708 N N . ASP A 1 96 ? -21.843 2.569 18.861 1.00 57.84 96 ASP A N 1
ATOM 709 C CA . ASP A 1 96 ? -22.044 2.659 20.311 1.00 57.84 96 ASP A CA 1
ATOM 710 C C . ASP A 1 96 ? -21.675 1.346 21.018 1.00 57.84 96 ASP A C 1
ATOM 712 O O . ASP A 1 96 ? -22.142 0.266 20.646 1.00 57.84 96 ASP A O 1
ATOM 716 N N . HIS A 1 97 ? -20.882 1.448 22.095 1.00 55.66 97 HIS A N 1
ATOM 717 C CA . HIS A 1 97 ? -20.379 0.311 22.886 1.00 55.66 97 HIS A CA 1
ATOM 718 C C . HIS A 1 97 ? -21.491 -0.631 23.410 1.00 55.66 97 HIS A C 1
ATOM 720 O O . HIS A 1 97 ? -21.215 -1.774 23.768 1.00 55.66 97 HIS A O 1
ATOM 726 N N . ASN A 1 98 ? -22.746 -0.168 23.440 1.00 50.16 98 ASN A N 1
ATOM 727 C CA . ASN A 1 98 ? -23.897 -0.880 23.998 1.00 50.16 98 ASN A CA 1
ATOM 728 C C . ASN A 1 98 ? -24.596 -1.844 23.008 1.00 50.16 98 ASN A C 1
ATOM 730 O O . ASN A 1 98 ? -25.566 -2.499 23.380 1.00 50.16 98 ASN A O 1
ATOM 734 N N . LEU A 1 99 ? -24.127 -1.943 21.755 1.00 54.09 99 LEU A N 1
ATOM 735 C CA . LEU A 1 99 ? -24.714 -2.777 20.689 1.00 54.09 99 LEU A CA 1
ATOM 736 C C . LEU A 1 99 ? -23.718 -3.844 20.183 1.00 54.09 99 LEU A C 1
ATOM 738 O O . LEU A 1 99 ? -23.422 -3.938 18.990 1.00 54.09 99 LEU A O 1
ATOM 742 N N . ALA A 1 100 ? -23.237 -4.676 21.117 1.00 53.50 100 ALA A N 1
ATOM 743 C CA . ALA A 1 100 ? -22.315 -5.810 20.917 1.00 53.50 100 ALA A CA 1
ATOM 744 C C . ALA A 1 100 ? -22.580 -6.680 19.683 1.00 53.50 100 ALA A C 1
ATOM 746 O O . ALA A 1 100 ? -21.648 -7.040 18.957 1.00 53.50 100 ALA A O 1
ATOM 747 N N . ASP A 1 101 ? -23.847 -6.945 19.389 1.00 54.03 101 ASP A N 1
ATOM 748 C CA . ASP A 1 101 ? -24.235 -7.845 18.304 1.00 54.03 101 ASP A CA 1
ATOM 749 C C . ASP A 1 101 ? -24.282 -7.173 16.914 1.00 54.03 101 ASP A C 1
ATOM 751 O O . ASP A 1 101 ? -24.521 -7.849 15.909 1.00 54.03 101 ASP A O 1
ATOM 755 N N . LEU A 1 102 ? -24.012 -5.860 16.814 1.00 55.03 102 LEU A N 1
ATOM 756 C CA . LEU A 1 102 ? -24.083 -5.078 15.566 1.00 55.03 102 LEU A CA 1
ATOM 757 C C . LEU A 1 102 ? -22.740 -4.470 15.102 1.00 55.03 102 LEU A C 1
ATOM 759 O O . LEU A 1 102 ? -22.696 -3.805 14.062 1.00 55.03 102 LEU A O 1
ATOM 763 N N . PHE A 1 103 ? -21.635 -4.725 15.814 1.00 54.59 103 PHE A N 1
ATOM 764 C CA . PHE A 1 103 ? -20.338 -4.066 15.574 1.00 54.59 103 PHE A CA 1
ATOM 765 C C . PHE A 1 103 ? -19.708 -4.340 14.204 1.00 54.59 103 PHE A C 1
ATOM 767 O O . PHE A 1 103 ? -19.203 -3.431 13.545 1.00 54.59 103 PHE A O 1
ATOM 774 N N . ARG A 1 104 ? -19.717 -5.599 13.755 1.00 57.84 104 ARG A N 1
ATOM 775 C CA . ARG A 1 104 ? -19.066 -5.991 12.491 1.00 57.84 104 ARG A CA 1
ATOM 776 C C . ARG A 1 104 ? -19.800 -5.473 11.241 1.00 57.84 104 ARG A C 1
ATOM 778 O O . ARG A 1 104 ? -19.119 -5.036 10.316 1.00 57.84 104 ARG A O 1
ATOM 785 N N . PRO A 1 105 ? -21.148 -5.479 11.185 1.00 59.91 105 PRO A N 1
ATOM 786 C CA . PRO A 1 105 ? -21.887 -4.899 10.065 1.00 59.91 105 PRO A CA 1
ATOM 787 C C . PRO A 1 105 ? -21.709 -3.387 9.910 1.00 59.91 105 PRO A C 1
ATOM 789 O O . PRO A 1 105 ? -21.612 -2.916 8.781 1.00 59.91 105 PRO A O 1
ATOM 792 N N . ALA A 1 106 ? -21.685 -2.621 11.004 1.00 68.62 106 ALA A N 1
ATOM 793 C CA . ALA A 1 106 ? -21.704 -1.157 10.932 1.00 68.62 106 ALA A CA 1
ATOM 794 C C . ALA A 1 106 ? -20.332 -0.537 10.598 1.00 68.62 106 ALA A C 1
ATOM 796 O O . ALA A 1 106 ? -20.272 0.500 9.942 1.00 68.62 106 ALA A O 1
ATOM 797 N N . ALA A 1 107 ? -19.224 -1.201 10.945 1.00 79.75 107 ALA A N 1
ATOM 798 C CA . ALA A 1 107 ? -17.875 -0.755 10.575 1.00 79.75 107 ALA A CA 1
ATOM 799 C C . ALA A 1 107 ? -17.502 -1.060 9.107 1.00 79.75 107 ALA A C 1
ATOM 801 O O . ALA A 1 107 ? -16.534 -0.509 8.578 1.00 79.75 107 ALA A O 1
ATOM 802 N N . LEU A 1 108 ? -18.268 -1.920 8.426 1.00 84.19 108 LEU A N 1
ATOM 803 C CA . LEU A 1 108 ? -17.971 -2.410 7.077 1.00 84.19 108 LEU A CA 1
ATOM 804 C C . LEU A 1 108 ? -17.803 -1.299 6.015 1.00 84.19 108 LEU A C 1
ATOM 806 O O . LEU A 1 108 ? -16.846 -1.382 5.242 1.00 84.19 108 LEU A O 1
ATOM 810 N N . PRO A 1 109 ? -18.639 -0.239 5.958 1.00 85.81 109 PRO A N 1
ATOM 811 C CA . PRO A 1 109 ? -18.448 0.855 5.003 1.00 85.81 109 PRO A CA 1
ATOM 812 C C . PRO A 1 109 ? -17.115 1.587 5.204 1.00 85.81 109 PRO A C 1
ATOM 814 O O . PRO A 1 109 ? -16.426 1.891 4.230 1.00 85.81 109 PRO A O 1
ATOM 817 N N . TYR A 1 110 ? -16.713 1.803 6.459 1.00 87.06 110 TYR A N 1
ATOM 818 C CA . TYR A 1 110 ? -15.439 2.434 6.803 1.00 87.06 110 TYR A CA 1
ATOM 819 C C . TYR A 1 110 ? -14.251 1.537 6.445 1.00 87.06 110 TYR A C 1
ATOM 821 O O . TYR A 1 110 ? -13.294 2.005 5.827 1.00 87.06 110 TYR A O 1
ATOM 829 N N . MET A 1 111 ? -14.334 0.235 6.739 1.00 89.62 111 MET A N 1
ATOM 830 C CA . MET A 1 111 ? -13.317 -0.749 6.342 1.00 89.62 111 MET A CA 1
ATOM 831 C C . MET A 1 111 ? -13.102 -0.757 4.825 1.00 89.62 111 MET A C 1
ATOM 833 O O . MET A 1 111 ? -11.968 -0.703 4.348 1.00 89.62 111 MET A O 1
ATOM 837 N N . LEU A 1 112 ? -14.194 -0.778 4.055 1.00 90.50 112 LEU A N 1
ATOM 838 C CA . LEU A 1 112 ? -14.148 -0.749 2.592 1.00 90.50 112 LEU A CA 1
ATOM 839 C C . LEU A 1 112 ? -13.620 0.591 2.060 1.00 90.50 112 LEU A C 1
ATOM 841 O O . LEU A 1 112 ? -12.899 0.605 1.060 1.00 90.50 112 LEU A O 1
ATOM 845 N N . GLY A 1 113 ? -13.933 1.701 2.733 1.00 90.38 113 GLY A N 1
ATOM 846 C CA . GLY A 1 113 ? -13.357 3.016 2.449 1.00 90.38 113 GLY A CA 1
ATOM 847 C C . GLY A 1 113 ? -11.837 3.025 2.623 1.00 90.38 113 GLY A C 1
ATOM 848 O O . GLY A 1 113 ? -11.112 3.400 1.698 1.00 90.38 113 GLY A O 1
ATOM 849 N N . GLY A 1 114 ? -11.347 2.520 3.758 1.00 91.62 114 GLY A N 1
ATOM 850 C CA . GLY A 1 114 ? -9.915 2.363 4.024 1.00 91.62 114 GLY A CA 1
ATOM 851 C C . GLY A 1 114 ? -9.224 1.471 3.001 1.00 91.62 114 GLY A C 1
ATOM 852 O O . GLY A 1 114 ? -8.173 1.831 2.474 1.00 91.62 114 GLY A O 1
ATOM 853 N N . LEU A 1 115 ? -9.851 0.347 2.654 1.00 93.38 115 LEU A N 1
ATOM 854 C CA . LEU A 1 115 ? -9.328 -0.601 1.677 1.00 93.38 115 LEU A CA 1
ATOM 855 C C . LEU A 1 115 ? -9.228 0.020 0.269 1.00 93.38 115 LEU A C 1
ATOM 857 O O . LEU A 1 115 ? -8.219 -0.159 -0.415 1.00 93.38 115 LEU A O 1
ATOM 861 N N . ARG A 1 116 ? -10.217 0.822 -0.148 1.00 93.25 116 ARG A N 1
ATOM 862 C CA . ARG A 1 116 ? -10.190 1.559 -1.426 1.00 93.25 116 ARG A CA 1
ATOM 863 C C . ARG A 1 116 ? -9.031 2.555 -1.502 1.00 93.25 116 ARG A C 1
ATOM 865 O O . ARG A 1 116 ? -8.374 2.629 -2.538 1.00 93.25 116 ARG A O 1
ATOM 872 N N . ILE A 1 117 ? -8.774 3.293 -0.422 1.00 93.75 117 ILE A N 1
ATOM 873 C CA . ILE A 1 117 ? -7.640 4.228 -0.331 1.00 93.75 117 ILE A CA 1
ATOM 874 C C . ILE A 1 117 ? -6.315 3.450 -0.348 1.00 93.75 117 ILE A C 1
ATOM 876 O O . ILE A 1 117 ? -5.399 3.779 -1.106 1.00 93.75 117 ILE A O 1
ATOM 880 N N . ALA A 1 118 ? -6.243 2.371 0.432 1.00 95.62 118 ALA A N 1
ATOM 881 C CA . ALA A 1 118 ? -5.078 1.503 0.527 1.00 95.62 118 ALA A CA 1
ATOM 882 C C . ALA A 1 118 ? -4.698 0.857 -0.812 1.00 95.62 118 ALA A C 1
ATOM 884 O O . ALA A 1 118 ? -3.515 0.678 -1.075 1.00 95.62 118 ALA A O 1
ATOM 885 N N . GLY A 1 119 ? -5.665 0.561 -1.687 1.00 94.88 119 GLY A N 1
ATOM 886 C CA . GLY A 1 119 ? -5.393 -0.004 -3.013 1.00 94.88 119 GLY A CA 1
ATOM 887 C C . GLY A 1 119 ? -4.497 0.882 -3.883 1.00 94.88 119 GLY A C 1
ATOM 888 O O . GLY A 1 119 ? -3.525 0.398 -4.461 1.00 94.88 119 GLY A O 1
ATOM 889 N N . GLY A 1 120 ? -4.775 2.188 -3.941 1.00 94.56 120 GLY A N 1
ATOM 890 C CA . GLY A 1 120 ? -3.930 3.132 -4.682 1.00 94.56 120 GLY A CA 1
ATOM 891 C C . GLY A 1 120 ? -2.559 3.323 -4.029 1.00 94.56 120 GLY A C 1
ATOM 892 O O . GLY A 1 120 ? -1.535 3.359 -4.709 1.00 94.56 120 GLY A O 1
ATOM 893 N N . LEU A 1 121 ? -2.533 3.381 -2.699 1.00 95.38 121 LEU A N 1
ATOM 894 C CA . LEU A 1 121 ? -1.306 3.542 -1.922 1.00 95.38 121 LEU A CA 1
ATOM 895 C C . LEU A 1 121 ? -0.380 2.318 -1.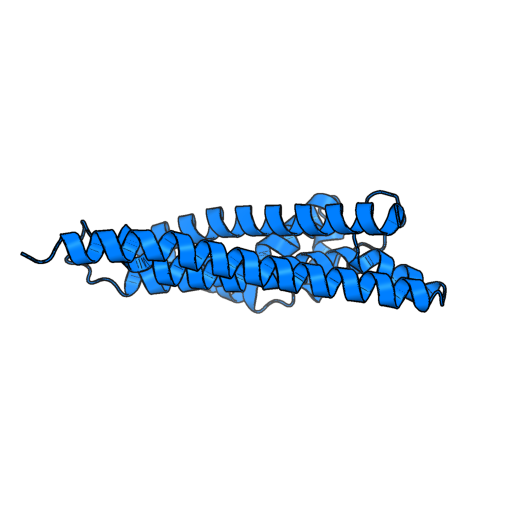983 1.00 95.38 121 LEU A C 1
ATOM 897 O O . LEU A 1 121 ? 0.836 2.489 -2.043 1.00 95.38 121 LEU A O 1
ATOM 901 N N . ALA A 1 122 ? -0.933 1.105 -2.053 1.00 97.00 122 ALA A N 1
ATOM 902 C CA . ALA A 1 122 ? -0.173 -0.125 -2.265 1.00 97.00 122 ALA A CA 1
ATOM 903 C C . ALA A 1 122 ? 0.608 -0.071 -3.585 1.00 97.00 122 ALA A C 1
ATOM 905 O O . ALA A 1 122 ? 1.794 -0.406 -3.616 1.00 97.00 122 ALA A O 1
ATOM 906 N N . LEU A 1 123 ? -0.040 0.403 -4.660 1.00 96.75 123 LEU A N 1
ATOM 907 C CA . LEU A 1 123 ? 0.606 0.563 -5.963 1.00 96.75 123 LEU A CA 1
ATOM 908 C C . LEU A 1 123 ? 1.742 1.585 -5.883 1.00 96.75 123 LEU A C 1
ATOM 910 O O . LEU A 1 123 ? 2.832 1.328 -6.385 1.00 96.75 123 LEU A O 1
ATOM 914 N N . ILE A 1 124 ? 1.512 2.722 -5.219 1.00 95.12 124 ILE A N 1
ATOM 915 C CA . ILE A 1 124 ? 2.541 3.753 -5.016 1.00 95.12 124 ILE A CA 1
ATOM 916 C C . ILE A 1 124 ? 3.740 3.175 -4.249 1.00 95.12 124 ILE A C 1
ATOM 918 O O . ILE A 1 124 ? 4.880 3.366 -4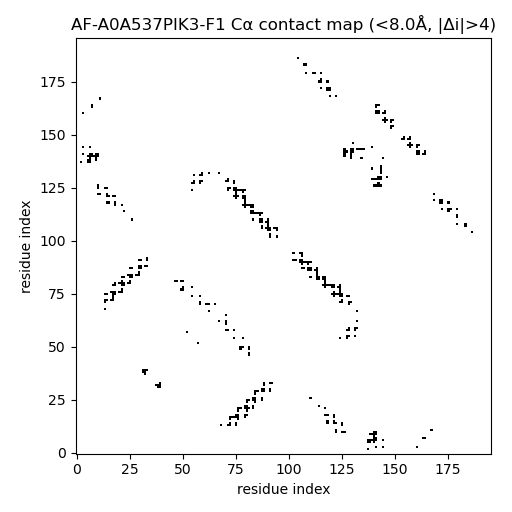.671 1.00 95.12 124 ILE A O 1
ATOM 922 N N . GLY A 1 125 ? 3.500 2.429 -3.165 1.00 94.81 125 GLY A N 1
ATOM 923 C CA . GLY A 1 125 ? 4.558 1.780 -2.385 1.00 94.81 125 GLY A CA 1
ATOM 924 C C . GLY A 1 125 ? 5.381 0.785 -3.210 1.00 94.81 125 GLY A C 1
ATOM 925 O O . GLY A 1 125 ? 6.611 0.816 -3.150 1.00 94.81 125 GLY A O 1
ATOM 926 N N . ALA A 1 126 ? 4.721 -0.040 -4.030 1.00 95.19 126 ALA A N 1
ATOM 927 C CA . ALA A 1 126 ? 5.395 -0.965 -4.942 1.00 95.19 126 ALA A CA 1
ATOM 928 C C . ALA A 1 126 ? 6.247 -0.219 -5.981 1.00 95.19 126 ALA A C 1
ATOM 930 O O . ALA A 1 126 ? 7.425 -0.522 -6.145 1.00 95.19 126 ALA A O 1
ATOM 931 N N . VAL A 1 127 ? 5.683 0.800 -6.635 1.00 94.56 127 VAL A N 1
ATOM 932 C CA . VAL A 1 127 ? 6.356 1.605 -7.671 1.00 94.56 127 VAL A CA 1
ATOM 933 C C . VAL A 1 127 ? 7.611 2.287 -7.134 1.00 94.56 127 VAL A C 1
ATOM 935 O O . VAL A 1 127 ? 8.661 2.236 -7.772 1.00 94.56 127 VAL A O 1
ATOM 938 N N . VAL A 1 128 ? 7.527 2.903 -5.953 1.00 93.25 128 VAL A N 1
ATOM 939 C CA . VAL A 1 128 ? 8.678 3.574 -5.333 1.00 93.25 128 VAL A CA 1
ATOM 940 C C . VAL A 1 128 ? 9.805 2.577 -5.055 1.00 93.25 128 VAL A C 1
ATOM 942 O O . VAL A 1 128 ? 10.965 2.851 -5.366 1.00 93.25 128 VAL A O 1
ATOM 945 N N . ALA A 1 129 ? 9.470 1.404 -4.522 1.00 92.56 129 ALA A N 1
ATOM 946 C CA . ALA A 1 129 ? 10.455 0.373 -4.230 1.00 92.56 129 ALA A CA 1
ATOM 947 C C . ALA A 1 129 ? 11.034 -0.278 -5.494 1.00 92.56 129 ALA A C 1
ATOM 949 O O . ALA A 1 129 ? 12.226 -0.570 -5.541 1.00 92.56 129 ALA A O 1
ATOM 950 N N . GLU A 1 130 ? 10.225 -0.467 -6.537 1.00 92.50 130 GLU A N 1
ATOM 951 C CA . GLU A 1 130 ? 10.678 -0.961 -7.841 1.00 92.50 130 GLU A CA 1
ATOM 952 C C . GLU A 1 130 ? 11.695 -0.020 -8.499 1.00 92.50 130 GLU A C 1
ATOM 954 O O . GLU A 1 130 ? 12.671 -0.493 -9.083 1.00 92.50 130 GLU A O 1
ATOM 959 N N . ILE A 1 131 ? 11.494 1.299 -8.389 1.00 89.56 131 ILE A N 1
ATOM 960 C CA . ILE A 1 131 ? 12.457 2.297 -8.880 1.00 89.56 131 ILE A CA 1
ATOM 961 C C . ILE A 1 131 ? 13.755 2.212 -8.074 1.00 89.56 131 ILE A C 1
ATOM 963 O O . ILE A 1 131 ? 14.834 2.167 -8.661 1.00 89.56 131 ILE A O 1
ATOM 967 N N . ALA A 1 132 ? 13.655 2.142 -6.743 1.00 88.56 132 ALA A N 1
ATOM 968 C CA . ALA A 1 132 ? 14.817 2.059 -5.859 1.00 88.56 132 ALA A CA 1
ATOM 969 C C . ALA A 1 132 ? 15.626 0.763 -6.047 1.00 88.56 132 ALA A C 1
ATOM 971 O O . ALA A 1 132 ? 16.847 0.776 -5.909 1.00 88.56 132 ALA A O 1
ATOM 972 N N . ALA A 1 133 ? 14.967 -0.349 -6.384 1.00 85.38 133 ALA A N 1
ATOM 973 C CA . ALA A 1 133 ? 15.611 -1.650 -6.544 1.00 85.38 133 ALA A CA 1
ATOM 974 C C . ALA A 1 133 ? 16.565 -1.727 -7.743 1.00 85.38 133 ALA A C 1
ATOM 976 O O . ALA A 1 133 ? 17.469 -2.561 -7.741 1.00 85.38 133 ALA A O 1
ATOM 977 N N . GLY A 1 134 ? 16.371 -0.890 -8.768 1.00 72.19 134 GLY A N 1
ATOM 978 C CA . GLY A 1 134 ? 17.341 -0.685 -9.848 1.00 72.19 134 GLY A CA 1
ATOM 979 C C . GLY A 1 134 ? 17.739 -1.920 -10.677 1.00 72.19 134 GLY A C 1
ATOM 980 O O . GLY A 1 134 ? 18.680 -1.826 -11.464 1.00 72.19 134 GLY A O 1
ATOM 981 N N . SER A 1 135 ? 17.069 -3.072 -10.551 1.00 62.66 135 SER A N 1
ATOM 982 C CA . SER A 1 135 ? 17.541 -4.326 -11.154 1.00 62.66 135 SER A CA 1
ATOM 983 C C . SER A 1 135 ? 16.985 -4.611 -12.557 1.00 62.66 135 SER A C 1
ATOM 985 O O . SER A 1 135 ? 15.778 -4.611 -12.812 1.00 62.66 135 SER A O 1
ATOM 987 N N . ALA A 1 136 ? 17.904 -4.908 -13.481 1.00 54.25 136 ALA A N 1
ATOM 988 C CA . ALA A 1 136 ? 17.623 -5.324 -14.852 1.00 54.25 136 ALA A CA 1
ATOM 989 C C . ALA A 1 136 ? 17.337 -6.833 -14.914 1.00 54.25 136 ALA A C 1
ATOM 991 O O . ALA A 1 136 ? 18.194 -7.641 -14.567 1.00 54.25 136 ALA A O 1
ATOM 992 N N . GLY A 1 137 ? 16.155 -7.244 -15.384 1.00 60.25 137 GLY A N 1
ATOM 993 C CA . GLY A 1 137 ? 15.840 -8.666 -15.571 1.00 60.25 137 GLY A CA 1
ATOM 994 C C . GLY A 1 137 ? 14.384 -8.942 -15.950 1.00 60.25 137 GLY A C 1
ATOM 995 O O . GLY A 1 137 ? 13.563 -8.032 -16.008 1.00 60.25 137 GLY A O 1
ATOM 996 N N . ALA A 1 138 ? 14.044 -10.204 -16.226 1.00 54.47 138 ALA A N 1
ATOM 997 C CA . ALA A 1 138 ? 12.680 -10.617 -16.594 1.00 54.47 138 ALA A CA 1
ATOM 998 C C . ALA A 1 138 ? 11.654 -10.499 -15.442 1.00 54.47 138 ALA A C 1
ATOM 1000 O O . ALA A 1 138 ? 10.456 -10.536 -15.697 1.00 54.47 138 ALA A O 1
ATOM 1001 N N . GLY A 1 139 ? 12.118 -10.323 -14.200 1.00 65.94 139 GLY A N 1
ATOM 1002 C CA . GLY A 1 139 ? 11.284 -10.145 -13.006 1.00 65.94 139 GLY A CA 1
ATOM 1003 C C . GLY A 1 139 ? 11.152 -8.700 -12.517 1.00 65.94 139 GLY A C 1
ATOM 1004 O O . GLY A 1 139 ? 10.706 -8.498 -11.394 1.00 65.94 139 GLY A O 1
ATOM 1005 N N . SER A 1 140 ? 11.573 -7.699 -13.298 1.00 81.31 140 SER A N 1
ATOM 1006 C CA . SER A 1 140 ? 11.456 -6.294 -12.893 1.00 81.31 140 SER A CA 1
ATOM 1007 C C . SER A 1 140 ? 10.082 -5.716 -13.232 1.00 81.31 140 SER A C 1
ATOM 1009 O O . SER A 1 140 ? 9.536 -5.977 -14.308 1.00 81.31 140 SER A O 1
ATOM 1011 N N . GLY A 1 141 ? 9.516 -4.938 -12.310 1.00 89.69 141 GLY A N 1
ATOM 1012 C CA . GLY A 1 141 ? 8.197 -4.328 -12.467 1.00 89.69 141 GLY A CA 1
ATOM 1013 C C . GLY A 1 141 ? 8.163 -3.147 -13.440 1.00 89.69 141 GLY A C 1
ATOM 1014 O O . GLY A 1 141 ? 9.177 -2.757 -14.033 1.00 89.69 141 GLY A O 1
ATOM 1015 N N . LEU A 1 142 ? 6.971 -2.589 -13.652 1.00 90.81 142 LEU A N 1
ATOM 1016 C CA . LEU A 1 142 ? 6.749 -1.494 -14.599 1.00 90.81 142 LEU A CA 1
ATOM 1017 C C . LEU A 1 142 ? 7.558 -0.249 -14.252 1.00 90.81 142 LEU A C 1
ATOM 1019 O O . LEU A 1 142 ? 8.077 0.395 -15.165 1.00 90.81 142 LEU A O 1
ATOM 1023 N N . ALA A 1 143 ? 7.699 0.086 -12.969 1.00 91.75 143 ALA A N 1
ATOM 1024 C CA . ALA A 1 143 ? 8.362 1.324 -12.579 1.00 91.75 143 ALA A CA 1
ATOM 1025 C C . ALA A 1 143 ? 9.862 1.291 -12.894 1.00 91.75 143 ALA A C 1
ATOM 1027 O O . ALA A 1 143 ? 10.425 2.268 -13.391 1.00 91.75 143 ALA A O 1
ATOM 1028 N N . TYR A 1 144 ? 10.482 0.120 -12.735 1.00 90.44 144 TYR A N 1
ATOM 1029 C CA . TYR A 1 144 ? 11.839 -0.111 -13.213 1.00 90.44 144 TYR A CA 1
ATOM 1030 C C . TYR A 1 144 ? 11.946 0.091 -14.733 1.00 90.44 144 TYR A C 1
ATOM 1032 O O . TYR A 1 144 ? 12.878 0.736 -15.208 1.00 90.44 144 TYR A O 1
ATOM 1040 N N . ARG A 1 145 ? 10.983 -0.413 -15.521 1.00 90.69 145 ARG A N 1
ATOM 1041 C CA . ARG A 1 145 ? 10.995 -0.245 -16.988 1.00 90.69 145 ARG A CA 1
ATOM 1042 C C . ARG A 1 145 ? 10.848 1.205 -17.421 1.00 90.69 145 ARG A C 1
ATOM 1044 O O . ARG A 1 145 ? 11.413 1.570 -18.452 1.00 90.69 145 ARG A O 1
ATOM 1051 N N . ILE A 1 146 ? 10.122 2.018 -16.658 1.00 91.44 146 ILE A N 1
ATOM 1052 C CA . ILE A 1 146 ? 10.050 3.465 -16.879 1.00 91.44 146 ILE A CA 1
ATOM 1053 C C . ILE A 1 146 ? 11.445 4.075 -16.681 1.00 91.44 146 ILE A C 1
ATOM 1055 O O . ILE A 1 146 ? 11.946 4.729 -17.595 1.00 91.44 146 ILE A O 1
ATOM 1059 N N . ALA A 1 147 ? 12.099 3.792 -15.549 1.00 90.69 147 ALA A N 1
ATOM 1060 C CA . ALA A 1 147 ? 13.437 4.306 -15.247 1.00 90.69 147 ALA A CA 1
ATOM 1061 C C . ALA A 1 147 ? 14.489 3.850 -16.279 1.00 90.69 147 ALA A C 1
ATOM 1063 O O . ALA A 1 147 ? 15.203 4.674 -16.846 1.00 90.69 147 ALA A O 1
ATOM 1064 N N . GLU A 1 148 ? 14.533 2.552 -16.595 1.00 90.19 148 GLU A N 1
ATOM 1065 C CA . GLU A 1 148 ? 15.433 1.965 -17.598 1.00 90.19 148 GLU A CA 1
ATOM 1066 C C . GLU A 1 148 ? 15.258 2.616 -18.979 1.00 90.19 148 GLU A C 1
ATOM 1068 O O . GLU A 1 148 ? 16.241 2.955 -19.639 1.00 90.19 148 GLU A O 1
ATOM 1073 N N . SER A 1 149 ? 14.011 2.804 -19.424 1.00 90.06 149 SER A N 1
ATOM 1074 C CA . SER A 1 149 ? 13.725 3.417 -20.729 1.00 90.06 149 SER A CA 1
ATOM 1075 C C . SER A 1 149 ? 14.138 4.890 -20.761 1.00 90.06 149 SER A C 1
ATOM 1077 O O . SER A 1 149 ? 14.619 5.355 -21.791 1.00 90.06 149 SER A O 1
ATOM 1079 N N . GLY A 1 150 ? 14.025 5.593 -19.628 1.00 89.50 150 GLY A N 1
ATOM 1080 C CA . GLY A 1 150 ? 14.539 6.953 -19.458 1.00 89.50 150 GLY A CA 1
ATOM 1081 C C . GLY A 1 150 ? 16.059 7.027 -19.616 1.00 89.50 150 GLY A C 1
ATOM 1082 O O . GLY A 1 150 ? 16.548 7.846 -20.391 1.00 89.50 150 GLY A O 1
ATOM 1083 N N . TYR A 1 151 ? 16.808 6.120 -18.977 1.00 89.75 151 TYR A N 1
ATOM 1084 C CA . TYR A 1 151 ? 18.269 6.050 -19.136 1.00 89.75 151 TYR A CA 1
ATOM 1085 C C . TYR A 1 151 ? 18.703 5.695 -20.562 1.00 89.75 151 TYR A C 1
ATOM 1087 O O . TYR A 1 151 ? 19.739 6.161 -21.032 1.00 89.75 151 TYR A O 1
ATOM 1095 N N . ARG A 1 152 ? 17.911 4.878 -21.263 1.00 90.94 152 ARG A N 1
ATOM 1096 C CA . ARG A 1 152 ? 18.174 4.462 -22.650 1.00 90.94 152 ARG A CA 1
ATOM 1097 C C . ARG A 1 152 ? 17.654 5.443 -23.701 1.00 90.94 152 ARG A C 1
ATOM 1099 O O . ARG A 1 152 ? 17.835 5.176 -24.886 1.00 90.94 152 ARG A O 1
ATOM 1106 N N . LEU A 1 153 ? 17.000 6.531 -23.284 1.00 92.12 153 LEU A N 1
ATOM 1107 C CA . LEU A 1 153 ? 16.317 7.490 -24.160 1.00 92.12 153 LEU A CA 1
ATOM 1108 C C . LEU 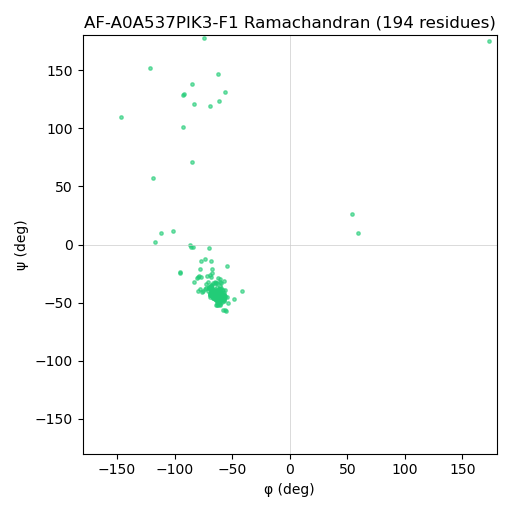A 1 153 ? 15.284 6.832 -25.102 1.00 92.12 153 LEU A C 1
ATOM 1110 O O . LEU A 1 153 ? 14.956 7.368 -26.159 1.00 92.12 153 LEU A O 1
ATOM 1114 N N . ASP A 1 154 ? 14.728 5.681 -24.707 1.00 92.31 154 ASP A N 1
ATOM 1115 C CA . ASP A 1 154 ? 13.643 4.995 -25.419 1.00 92.31 154 ASP A CA 1
ATOM 1116 C C . ASP A 1 154 ? 12.299 5.593 -24.977 1.00 92.31 154 ASP A C 1
ATOM 1118 O O . ASP A 1 154 ? 11.520 5.013 -24.211 1.00 92.31 154 ASP A O 1
ATOM 1122 N N . ILE A 1 155 ? 12.067 6.828 -25.426 1.00 93.31 155 ILE A N 1
ATOM 1123 C CA . ILE A 1 155 ? 10.900 7.633 -25.059 1.00 93.31 155 ILE A CA 1
ATOM 1124 C C . ILE A 1 155 ? 9.573 6.917 -25.381 1.00 93.31 155 ILE A C 1
ATOM 1126 O O . ILE A 1 155 ? 8.707 6.891 -24.501 1.00 93.31 155 ILE A O 1
ATOM 1130 N N . PRO A 1 156 ? 9.383 6.271 -26.554 1.00 94.25 156 PRO A N 1
ATOM 1131 C CA . PRO A 1 156 ? 8.147 5.540 -26.840 1.00 94.25 156 PRO A CA 1
ATOM 1132 C C . PRO A 1 156 ? 7.841 4.457 -25.801 1.00 94.25 156 PRO A C 1
ATOM 1134 O O . PRO A 1 156 ? 6.704 4.340 -25.333 1.00 94.25 156 PRO A O 1
ATOM 1137 N N . ARG A 1 157 ? 8.853 3.685 -25.389 1.00 90.94 157 ARG A N 1
ATOM 1138 C CA . ARG A 1 157 ? 8.681 2.631 -24.384 1.00 90.94 157 ARG A CA 1
ATOM 1139 C C . ARG A 1 157 ? 8.414 3.191 -22.990 1.00 90.94 157 ARG A C 1
ATOM 1141 O O . ARG A 1 157 ? 7.602 2.619 -22.262 1.00 90.94 157 ARG A O 1
ATOM 1148 N N . MET A 1 158 ? 9.057 4.302 -22.637 1.00 93.31 158 MET A N 1
ATOM 1149 C CA . MET A 1 158 ? 8.834 4.995 -21.368 1.00 93.31 158 MET A CA 1
ATOM 1150 C C . MET A 1 158 ? 7.369 5.431 -21.225 1.00 93.31 158 MET A C 1
ATOM 1152 O O . MET A 1 158 ? 6.729 5.111 -20.222 1.00 93.31 158 MET A O 1
ATOM 1156 N N . PHE A 1 159 ? 6.808 6.079 -22.252 1.00 94.94 159 PHE A N 1
ATOM 1157 C CA . PHE A 1 159 ? 5.397 6.479 -22.259 1.00 94.94 159 PHE A CA 1
ATOM 1158 C C . PHE A 1 159 ? 4.452 5.274 -22.248 1.00 94.94 159 PHE A C 1
ATOM 1160 O O . PHE A 1 159 ? 3.477 5.280 -21.500 1.00 94.94 159 PHE A O 1
ATOM 1167 N N . ALA A 1 160 ? 4.750 4.217 -23.009 1.00 94.31 160 ALA A N 1
ATOM 1168 C CA . ALA A 1 160 ? 3.942 2.998 -22.990 1.00 94.31 160 ALA A CA 1
ATOM 1169 C C . ALA A 1 160 ? 3.882 2.362 -21.587 1.00 94.31 160 ALA A C 1
ATOM 1171 O O . ALA A 1 160 ? 2.807 1.978 -21.126 1.00 94.31 160 ALA A O 1
ATOM 1172 N N . ALA A 1 161 ? 5.017 2.281 -20.884 1.00 93.00 161 ALA A N 1
ATOM 1173 C CA . ALA A 1 161 ? 5.073 1.759 -19.520 1.00 93.00 161 ALA A CA 1
ATOM 1174 C C . ALA A 1 161 ? 4.333 2.663 -18.517 1.00 93.00 161 ALA A C 1
ATOM 1176 O O . ALA A 1 161 ? 3.616 2.156 -17.656 1.00 93.00 161 ALA A O 1
ATOM 1177 N N . LEU A 1 162 ? 4.446 3.987 -18.663 1.00 94.50 162 LEU A N 1
ATOM 1178 C CA . LEU A 1 162 ? 3.743 4.962 -17.825 1.00 94.50 162 LEU A CA 1
ATOM 1179 C C . LEU A 1 162 ? 2.222 4.879 -18.006 1.00 94.50 162 LEU A C 1
ATOM 1181 O O . LEU A 1 162 ? 1.491 4.845 -17.017 1.00 94.50 162 LEU A O 1
ATOM 1185 N N . VAL A 1 163 ? 1.740 4.773 -19.248 1.00 95.81 163 VAL A N 1
ATOM 1186 C CA . VAL A 1 163 ? 0.310 4.583 -19.544 1.00 95.81 163 VAL A CA 1
ATOM 1187 C C . VAL A 1 163 ? -0.198 3.272 -18.945 1.00 95.81 163 VAL A C 1
ATOM 1189 O O . VAL A 1 163 ? -1.250 3.266 -18.310 1.00 95.81 163 VAL A O 1
ATOM 1192 N N . LEU A 1 164 ? 0.548 2.171 -19.079 1.00 94.88 164 LEU A N 1
ATOM 1193 C CA . LEU A 1 164 ? 0.176 0.894 -18.457 1.00 94.88 164 LEU A CA 1
ATOM 1194 C C . LEU A 1 164 ? 0.107 0.995 -16.931 1.00 94.88 164 LEU A C 1
ATOM 1196 O O . LEU A 1 164 ? -0.827 0.470 -16.322 1.00 94.88 164 LEU A O 1
ATOM 1200 N N . LEU A 1 165 ? 1.058 1.691 -16.309 1.00 94.56 165 LEU A N 1
ATOM 1201 C CA . LEU A 1 165 ? 1.059 1.900 -14.865 1.00 94.56 165 LEU A CA 1
ATOM 1202 C C . LEU A 1 165 ? -0.150 2.736 -14.414 1.00 94.56 165 LEU A C 1
ATOM 1204 O O . LEU A 1 165 ? -0.833 2.360 -13.460 1.00 94.56 165 LEU A O 1
ATOM 1208 N N . ALA A 1 166 ? -0.471 3.814 -15.136 1.00 95.56 166 ALA A N 1
ATOM 1209 C CA . ALA A 1 166 ? -1.652 4.637 -14.874 1.00 95.56 166 ALA A CA 1
ATOM 1210 C C . ALA A 1 166 ? -2.954 3.831 -15.020 1.00 95.56 166 ALA A C 1
ATOM 1212 O O . ALA A 1 166 ? -3.806 3.859 -14.130 1.00 95.56 166 ALA A O 1
ATOM 1213 N N . MET A 1 167 ? -3.080 3.047 -16.094 1.00 96.31 167 MET A N 1
ATOM 1214 C CA . MET A 1 167 ? -4.217 2.145 -16.308 1.00 96.31 167 MET A CA 1
ATOM 1215 C C . MET A 1 167 ? -4.351 1.122 -15.179 1.00 96.31 167 MET A C 1
ATOM 1217 O O . MET A 1 167 ? -5.460 0.853 -14.728 1.00 96.31 167 MET A O 1
ATOM 1221 N N . THR A 1 168 ? -3.235 0.597 -14.673 1.00 94.88 168 THR A N 1
ATOM 1222 C CA . THR A 1 168 ? -3.230 -0.335 -13.535 1.00 94.88 168 THR A CA 1
ATOM 1223 C C . THR A 1 168 ? -3.803 0.318 -12.282 1.00 94.88 168 THR A C 1
ATOM 1225 O O . THR A 1 168 ? -4.671 -0.263 -11.633 1.00 94.88 168 THR A O 1
ATOM 1228 N N . GLY A 1 169 ? -3.385 1.548 -11.968 1.00 94.44 169 GLY A N 1
ATOM 1229 C CA . GLY A 1 169 ? -3.934 2.307 -10.841 1.00 94.44 169 GLY A CA 1
ATOM 1230 C C . GLY A 1 169 ? -5.434 2.570 -10.977 1.00 94.44 169 GLY A C 1
ATOM 1231 O O . GLY A 1 169 ? -6.185 2.360 -10.023 1.00 94.44 169 GLY A O 1
ATOM 1232 N N . ILE A 1 170 ? -5.885 2.951 -12.175 1.00 95.25 170 ILE A N 1
ATOM 1233 C CA . ILE A 1 170 ? -7.309 3.152 -12.483 1.00 95.25 170 ILE A CA 1
ATOM 1234 C C . ILE A 1 170 ? -8.095 1.851 -12.278 1.00 95.25 170 ILE A C 1
ATOM 1236 O O . ILE A 1 170 ? -9.127 1.853 -11.606 1.00 95.25 170 ILE A O 1
ATOM 1240 N N . VAL A 1 171 ? -7.599 0.733 -12.814 1.00 95.56 171 VAL A N 1
ATOM 1241 C CA . VAL A 1 171 ? -8.235 -0.584 -12.677 1.00 95.56 171 VAL A CA 1
ATOM 1242 C C . VAL A 1 171 ? -8.323 -0.999 -11.212 1.00 95.56 171 VAL A C 1
ATOM 1244 O O . VAL A 1 171 ? -9.393 -1.419 -10.782 1.00 95.56 171 VAL A O 1
ATOM 1247 N N . ILE A 1 172 ? -7.253 -0.835 -10.428 1.00 93.75 172 ILE A N 1
ATOM 1248 C CA . ILE A 1 172 ? -7.272 -1.132 -8.988 1.00 93.75 172 ILE A CA 1
ATOM 1249 C C . ILE A 1 172 ? -8.314 -0.258 -8.284 1.00 93.75 172 ILE A C 1
ATOM 1251 O O . ILE A 1 172 ? -9.142 -0.777 -7.539 1.00 93.75 172 ILE A O 1
ATOM 1255 N N . TYR A 1 173 ? -8.345 1.048 -8.549 1.00 92.38 173 TYR A N 1
ATOM 1256 C CA . TYR A 1 173 ? -9.321 1.948 -7.935 1.00 92.38 173 TYR A CA 1
ATOM 1257 C C . TYR A 1 173 ? -10.771 1.550 -8.246 1.00 92.38 173 TYR A C 1
ATOM 1259 O O . TYR A 1 173 ? -11.599 1.456 -7.333 1.00 92.38 173 TYR A O 1
ATOM 1267 N N . PHE A 1 174 ? -11.087 1.282 -9.517 1.00 93.62 174 PHE A N 1
ATOM 1268 C CA . PHE A 1 174 ? -12.427 0.855 -9.919 1.00 93.62 174 PHE A CA 1
ATOM 1269 C C . PHE A 1 174 ? -12.781 -0.530 -9.384 1.00 93.62 174 PHE A C 1
ATOM 1271 O O . PHE A 1 174 ? -13.901 -0.711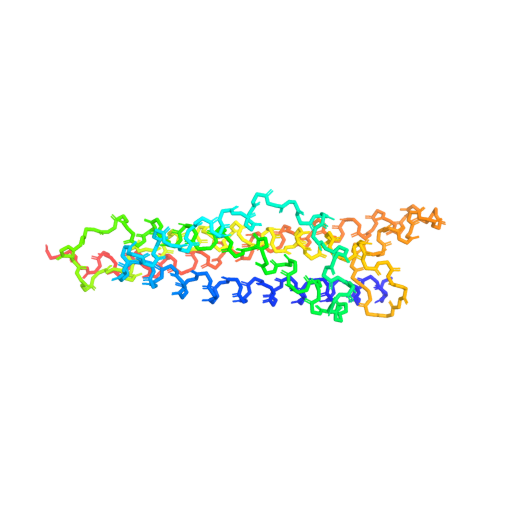 -8.913 1.00 93.62 174 PHE A O 1
ATOM 1278 N N . ALA A 1 175 ? -11.846 -1.482 -9.390 1.00 93.38 175 ALA A N 1
ATOM 1279 C CA . ALA A 1 175 ? -12.058 -2.807 -8.817 1.00 93.38 175 ALA A CA 1
ATOM 1280 C C . ALA A 1 175 ? -12.404 -2.708 -7.327 1.00 93.38 175 ALA A C 1
ATOM 1282 O O . ALA A 1 175 ? -13.388 -3.292 -6.880 1.00 93.38 175 ALA A O 1
ATOM 1283 N N . MET A 1 176 ? -11.668 -1.896 -6.568 1.00 91.44 176 MET A N 1
ATOM 1284 C CA . MET A 1 176 ? -11.924 -1.692 -5.140 1.00 91.44 176 MET A CA 1
ATOM 1285 C C . MET A 1 176 ? -13.241 -0.950 -4.894 1.00 91.44 176 MET A C 1
ATOM 1287 O O . MET A 1 176 ? -13.985 -1.290 -3.975 1.00 91.44 176 MET A O 1
ATOM 1291 N N . SER A 1 177 ? -13.579 0.020 -5.748 1.00 89.25 177 SER A N 1
ATOM 1292 C CA . SER A 1 177 ? -14.886 0.684 -5.720 1.00 89.25 177 SER A CA 1
ATOM 1293 C C . SER A 1 177 ? -16.031 -0.289 -6.014 1.00 89.25 177 SER A C 1
ATOM 1295 O O . SER A 1 177 ? -17.078 -0.207 -5.374 1.00 89.25 177 SER A O 1
ATOM 1297 N N . LEU A 1 178 ? -15.849 -1.210 -6.961 1.00 90.62 178 LEU A N 1
ATOM 1298 C CA . LEU A 1 178 ? -16.843 -2.218 -7.316 1.00 90.62 178 LEU A CA 1
ATOM 1299 C C . LEU A 1 178 ? -17.018 -3.237 -6.188 1.00 90.62 178 LEU A C 1
ATOM 1301 O O . LEU A 1 178 ? -18.150 -3.531 -5.817 1.00 90.62 178 LEU A O 1
ATOM 1305 N N . VAL A 1 179 ? -15.920 -3.722 -5.601 1.00 89.69 179 VAL A N 1
ATOM 1306 C CA . VAL A 1 179 ? -15.955 -4.600 -4.420 1.00 89.69 179 VAL A CA 1
ATOM 1307 C C . VAL A 1 179 ? -16.706 -3.917 -3.280 1.00 89.69 179 VAL A C 1
ATOM 1309 O O . VAL A 1 179 ? -17.619 -4.513 -2.712 1.00 89.69 179 VAL A O 1
ATOM 1312 N N . SER A 1 180 ? -16.391 -2.650 -2.998 1.00 87.56 180 SER A N 1
ATOM 1313 C CA . SER A 1 180 ? -17.096 -1.856 -1.989 1.00 87.56 180 SER A CA 1
ATOM 1314 C C . SER A 1 180 ? -18.601 -1.781 -2.276 1.00 87.56 180 SER A C 1
ATOM 1316 O O . SER A 1 180 ? -19.414 -2.095 -1.407 1.00 87.56 180 SER A O 1
ATOM 1318 N N . HIS A 1 181 ? -18.986 -1.469 -3.516 1.00 86.06 181 HIS A N 1
ATOM 1319 C CA . HIS A 1 181 ? -20.390 -1.368 -3.906 1.00 86.06 181 HIS A CA 1
ATOM 1320 C C . HIS A 1 181 ? -21.140 -2.710 -3.829 1.00 86.06 181 HIS A C 1
ATOM 1322 O O . HIS A 1 181 ? -22.250 -2.763 -3.304 1.00 86.06 181 HIS A O 1
ATOM 1328 N N . LEU A 1 182 ? -20.543 -3.808 -4.304 1.00 86.94 182 LEU A N 1
ATOM 1329 C CA . LEU A 1 182 ? -21.156 -5.143 -4.279 1.00 86.94 182 LEU A CA 1
ATOM 1330 C C . LEU A 1 182 ? -21.364 -5.657 -2.851 1.00 86.94 182 LEU A C 1
ATOM 1332 O O . LEU A 1 182 ? -22.408 -6.241 -2.552 1.00 86.94 182 LEU A O 1
ATOM 1336 N N . VAL A 1 183 ? -20.389 -5.425 -1.969 1.00 85.56 183 VAL A N 1
ATOM 1337 C CA . VAL A 1 183 ? -20.479 -5.819 -0.558 1.00 85.56 183 VAL A CA 1
ATOM 1338 C C . VAL A 1 183 ? -21.530 -4.975 0.170 1.00 85.56 183 VAL A C 1
ATOM 1340 O O . VAL A 1 183 ? -22.364 -5.526 0.888 1.00 85.56 183 VAL A O 1
ATOM 1343 N N . LEU A 1 184 ? -21.561 -3.659 -0.067 1.00 82.06 184 LEU A N 1
ATOM 1344 C CA . LEU A 1 184 ? -22.540 -2.763 0.560 1.00 82.06 184 LEU A CA 1
ATOM 1345 C C . LEU A 1 184 ? -23.963 -2.93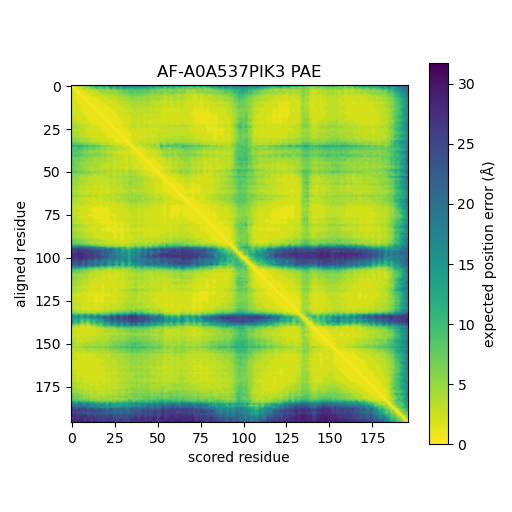5 0.024 1.00 82.06 184 LEU A C 1
ATOM 1347 O O . LEU A 1 184 ? -24.921 -2.680 0.750 1.00 82.06 184 LEU A O 1
ATOM 1351 N N . ARG A 1 185 ? -24.144 -3.393 -1.216 1.00 76.12 185 ARG A N 1
ATOM 1352 C CA . ARG A 1 185 ? -25.482 -3.678 -1.750 1.00 76.12 185 ARG A CA 1
ATOM 1353 C C . ARG A 1 185 ? -26.190 -4.775 -0.946 1.00 76.12 185 ARG A C 1
ATOM 1355 O O . ARG A 1 185 ? -27.344 -4.602 -0.577 1.00 76.12 185 ARG A O 1
ATOM 1362 N N . ARG A 1 186 ? -25.472 -5.846 -0.588 1.00 67.38 186 ARG A N 1
ATOM 1363 C CA . ARG A 1 186 ? -25.988 -6.921 0.287 1.00 67.38 186 ARG A CA 1
ATOM 1364 C C . ARG A 1 186 ? -26.220 -6.458 1.730 1.00 67.38 186 ARG A C 1
ATOM 1366 O O . ARG A 1 186 ? -27.072 -6.998 2.431 1.00 67.38 186 ARG A O 1
ATOM 1373 N N . TRP A 1 187 ? -25.464 -5.453 2.174 1.00 65.06 187 TRP A N 1
ATOM 1374 C CA . TRP A 1 187 ? -25.631 -4.847 3.493 1.00 65.06 187 TRP A CA 1
ATOM 1375 C C . TRP A 1 187 ? -26.940 -4.053 3.601 1.00 65.06 187 TRP A C 1
ATOM 1377 O O . TRP A 1 187 ? -27.660 -4.233 4.577 1.00 65.06 187 TRP A O 1
ATOM 1387 N N . HIS A 1 188 ? -27.299 -3.260 2.584 1.00 59.06 188 HIS A N 1
ATOM 1388 C CA . HIS A 1 188 ? -28.567 -2.515 2.576 1.00 59.06 188 HIS A CA 1
ATOM 1389 C C . HIS A 1 188 ? -29.788 -3.445 2.647 1.00 59.06 188 HIS A C 1
ATOM 1391 O O . HIS A 1 188 ? -30.714 -3.174 3.402 1.00 59.06 188 HIS A O 1
ATOM 1397 N N . GLU A 1 189 ? -29.764 -4.582 1.946 1.00 52.16 189 GLU A N 1
ATOM 1398 C CA . GLU A 1 189 ? -30.831 -5.595 2.033 1.00 52.16 189 GLU A CA 1
ATOM 1399 C C . GLU A 1 189 ? -30.939 -6.212 3.443 1.00 52.16 189 GLU A C 1
ATOM 1401 O O . GLU A 1 189 ? -32.034 -6.510 3.911 1.00 52.16 189 GLU A O 1
ATOM 1406 N N . SER A 1 190 ? -29.814 -6.345 4.155 1.00 52.16 190 SER A N 1
ATOM 1407 C CA . SER A 1 190 ? -29.767 -6.890 5.521 1.00 52.16 190 SER A CA 1
ATOM 1408 C C . SER A 1 190 ? -30.149 -5.866 6.603 1.00 52.16 190 SER A C 1
ATOM 1410 O O . SER A 1 190 ? -30.638 -6.258 7.661 1.00 52.16 190 SER A O 1
ATOM 1412 N N . ALA A 1 191 ? -29.915 -4.571 6.357 1.00 51.88 191 ALA A N 1
ATOM 1413 C CA . ALA A 1 191 ? -30.295 -3.475 7.251 1.00 51.88 191 ALA A CA 1
ATOM 1414 C C . ALA A 1 191 ? -31.804 -3.181 7.182 1.00 51.88 191 ALA A C 1
ATOM 1416 O O . ALA A 1 191 ? -32.432 -3.009 8.221 1.00 51.88 191 ALA A O 1
ATOM 1417 N N . VAL A 1 192 ? -32.395 -3.217 5.981 1.00 50.62 192 VAL A N 1
ATOM 1418 C CA . VAL A 1 192 ? -33.839 -2.992 5.769 1.00 50.62 192 VAL A CA 1
ATOM 1419 C C . VAL A 1 192 ? -34.687 -4.163 6.285 1.00 50.62 192 VAL A C 1
ATOM 1421 O O . VAL A 1 192 ? -35.779 -3.956 6.797 1.00 50.62 192 VAL A O 1
ATOM 1424 N N . ALA A 1 193 ? -34.182 -5.401 6.238 1.00 50.31 193 ALA A N 1
ATOM 1425 C CA . ALA A 1 193 ? -34.902 -6.571 6.756 1.00 50.31 193 ALA A CA 1
ATOM 1426 C C . ALA A 1 193 ? -35.031 -6.618 8.298 1.00 50.31 193 ALA A C 1
ATOM 1428 O O . ALA A 1 193 ? -35.630 -7.555 8.827 1.00 50.31 193 ALA A O 1
ATOM 1429 N N . ARG A 1 194 ? -34.445 -5.656 9.028 1.00 48.31 194 ARG A N 1
ATOM 1430 C CA . ARG A 1 194 ? -34.432 -5.602 10.502 1.00 48.31 194 ARG A CA 1
ATOM 1431 C C . ARG A 1 194 ? -35.246 -4.455 11.108 1.00 48.31 194 ARG A C 1
ATOM 1433 O O . ARG A 1 194 ? -35.153 -4.262 12.316 1.00 48.31 194 ARG A O 1
ATOM 1440 N N . GLU A 1 195 ? -36.046 -3.737 10.326 1.00 37.34 195 GLU A N 1
ATOM 1441 C CA . GLU A 1 195 ? -37.036 -2.790 10.859 1.00 37.34 195 GLU A CA 1
ATOM 1442 C C . GLU A 1 195 ? -38.397 -3.503 11.024 1.00 37.34 195 GLU A C 1
ATOM 1444 O O . GLU A 1 195 ? -39.062 -3.753 10.017 1.00 37.34 195 GLU A O 1
ATOM 1449 N N . PRO A 1 196 ? -38.795 -3.917 12.248 1.00 43.91 196 PRO A N 1
ATOM 1450 C CA . PRO A 1 196 ? -40.181 -4.262 12.565 1.00 43.91 196 PRO A CA 1
ATOM 1451 C C . PRO A 1 196 ? -41.061 -3.021 12.767 1.00 43.91 196 PRO A C 1
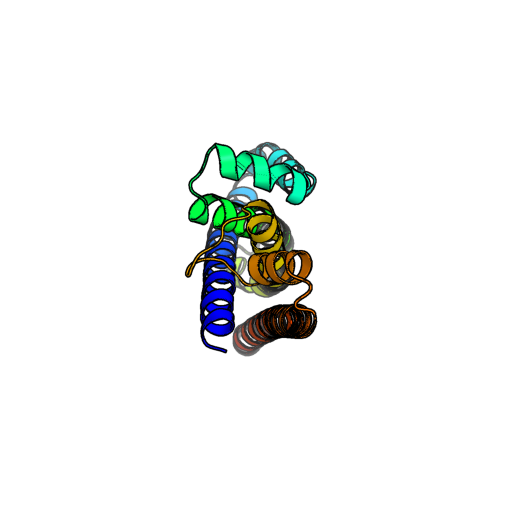ATOM 1453 O O . PRO A 1 196 ? -40.552 -1.998 13.283 1.00 43.91 196 PRO A O 1
#

pLDDT: mean 86.36, std 13.34, range [37.34, 97.81]

Secondary structure (DSSP, 8-state):
-HHHHHHHHHHHHHHHHHHHHHHHHHHHHHHHHHH-HHHHHHHHHHHHHHHHS-HHHHHHHHHHHS-HHHHHHHHHHHHHHHHHHHHHHHHHHTS-TT-GGGHHHHHHHHHHHHHHHHHHHHHHHHHHHHHHH---STT--HHHHHHHHHHTT-HHHHHHHHHHHHHHHHHHHHHHHHHHHHHHHHHHHHHHTT--

Nearest PDB structures (foldseek):
  8wda-assembly1_B  TM=7.153E-01  e=5.565E-02  Mycobacterium tuberculosis H37Rv
  8fbi-assembly1_A-3  TM=2.993E-01  e=3.322E+00  synthetic construct
  7sqc-assembly1_1W  TM=2.023E-01  e=9.129E+00  Chlamydomonas reinhardtii

Sequence (196 aa):
WPVLSASLLVTLLTTLQGLALAAGGGIALAILFNQSRLVEYSLYPYAVILQVTPIVAIAPLLLIYLPQQAAVLACAWIVAFFPVLANTTLGLNSVDHNLADLFRPAALPYMLGGLRIAGGLALIGAVVAEIAAGSAGAGSGLAYRIAESGYRLDIPRMFAALVLLAMTGIVIYFAMSLVSHLVLRRWHESAVAREP